Protein AF-A0A943RUD8-F1 (afdb_monomer_lite)

Sequence (341 aa):
MNNGIIKNNTAGIAGGGVATYDQFVGVVGGQKVPYSKVGAPWNNWPNIYRAGFTMNGGSIDGNKVTSNGTNQLGDKGVGAGIYVASANVTLNAGEIINNTANDQGGAVYVASVPYVVHINNALIKNNTATVIGGGAWFCPTGVAEFHSKNGVAFFNNTANGAGDEIATVRGAGESAGATISDYMLGGASAHWTKDGAVTINLPSILGEADPAAARHTTEEVSNIVNNTDMLALESNLRYSSIAAAQNKAQLIISGNTAQRGGGIGSNGTVITGEEGTQDVTVKKVWDTSANPDAVIPETLTVYLKADGYVVDSVELSAANNWEHTFHGLPDNVTLSFTEGT

Secondary structure (DSSP, 8-state):
--S-EEES-EESSB-SSEEEE-S-EEEETTEEEEGGGGT--GGGHHHHS--EEEEEEEEEES-EE------TTS--SB-SSEEEESSEEEEEEEEEES-EESSB-SSEEE-STT-EEEE-SEEEES-EEEEE-SSEEE-TT-EEEE-TBTTEEEES-EESSB-SSEEE---TT----EEE-SB-GGG-B--EEE-S-EE--TT--S-EE-TTSPSS---EE--EEEE-S--EEEE---GGGHHHHHHH--EEEES-EEEE-SSEEESSEEEESBS-EEEEEEE-----TT-TT----SEEEEEEEETTEEEEEEEEEGGGTTEEEEEEEETTS-EEEEEE-

Foldseek 3Di:
DQEEEQADAEDAFAAQREEFAQPQWFDDPNATDGCVVVPDDPVCSCVVRVGEDEYNEYEQYHFFHDHPDADRLRGGQEQRRYEWNHAHYEYQFYEQAQAEGAAAASRYEARAPPHEHEYFLEEQAAFEAAFAAQREEEFQQEAAAAAAARFYDFAHGDYPAFASHYWYFHDPPRQRFYDHACAHHLRAGQQKAGAFFWDADPPDRRTGTDPPGHGPDNHGDHRRDSHRDIGGIHGDRDPPQCVSSVVRHRYYQHSAYHNGNSHYYYNHYYHTHDDAFDKDKDADDDDCVVPVPDDDDQWKKKFKDWQRTGRDIDIAGVVNVRMDMDTRGGPPTDIDMDIDD

pLDDT: mean 93.4, std 7.68, range [54.47, 98.94]

Structure (mmCIF, N/CA/C/O backbone):
data_AF-A0A943RUD8-F1
#
_entry.id   AF-A0A943RUD8-F1
#
loop_
_atom_site.group_PDB
_atom_site.id
_atom_site.type_symbol
_atom_site.label_atom_id
_atom_site.label_alt_id
_atom_site.label_comp_id
_atom_site.label_asym_id
_atom_site.label_entity_id
_atom_site.label_seq_id
_atom_site.pdbx_PDB_ins_code
_atom_site.Cartn_x
_atom_site.Cartn_y
_atom_site.Cartn_z
_atom_site.occupancy
_atom_site.B_iso_or_equiv
_atom_site.auth_seq_id
_atom_site.auth_comp_id
_atom_site.auth_asym_id
_atom_site.auth_atom_id
_atom_site.pdbx_PDB_model_num
ATOM 1 N N . MET A 1 1 ? -7.438 -3.228 -18.585 1.00 95.31 1 MET A N 1
ATOM 2 C CA . MET A 1 1 ? -7.711 -4.651 -18.325 1.00 95.31 1 MET A CA 1
ATOM 3 C C . MET A 1 1 ? -8.941 -4.749 -17.438 1.00 95.31 1 MET A C 1
ATOM 5 O O . MET A 1 1 ? -8.890 -4.258 -16.326 1.00 95.31 1 MET A O 1
ATOM 9 N N . ASN A 1 2 ? -10.057 -5.286 -17.940 1.00 95.69 2 ASN A N 1
ATOM 10 C CA . ASN A 1 2 ? -11.284 -5.477 -17.139 1.00 95.69 2 ASN A CA 1
ATOM 11 C C . ASN A 1 2 ? -11.440 -6.927 -16.651 1.00 95.69 2 ASN A C 1
ATOM 13 O O . ASN A 1 2 ? -12.181 -7.194 -15.716 1.00 95.69 2 ASN A O 1
ATOM 17 N N . ASN A 1 3 ? -10.769 -7.862 -17.324 1.00 93.69 3 ASN A N 1
ATOM 18 C CA . ASN A 1 3 ? -10.649 -9.274 -16.982 1.00 93.69 3 ASN A CA 1
ATOM 19 C C . ASN A 1 3 ? -9.465 -9.855 -17.792 1.00 93.69 3 ASN A C 1
ATOM 21 O O . ASN A 1 3 ? -8.825 -9.124 -18.556 1.00 93.69 3 ASN A O 1
ATOM 25 N N . GLY A 1 4 ? -9.207 -11.157 -17.676 1.00 97.06 4 GLY A N 1
ATOM 26 C CA . GLY A 1 4 ? -8.150 -11.875 -18.389 1.00 97.06 4 GLY A CA 1
ATOM 27 C C . GLY A 1 4 ? -6.970 -12.219 -17.486 1.00 97.06 4 GLY A C 1
ATOM 28 O O . GLY A 1 4 ? -6.978 -11.908 -16.297 1.00 97.06 4 GLY A O 1
ATOM 29 N N . ILE A 1 5 ? -5.966 -12.889 -18.052 1.00 98.31 5 ILE A N 1
ATOM 30 C CA . ILE A 1 5 ? -4.793 -13.353 -17.308 1.00 98.31 5 ILE A CA 1
ATOM 31 C C . ILE A 1 5 ? -3.526 -13.010 -18.096 1.00 98.31 5 ILE A C 1
ATOM 33 O O . ILE A 1 5 ? -3.392 -13.413 -19.252 1.00 98.31 5 ILE A O 1
ATOM 37 N N . ILE A 1 6 ? -2.593 -12.303 -17.460 1.00 98.44 6 ILE A N 1
ATOM 38 C CA . ILE A 1 6 ? -1.230 -12.058 -17.944 1.00 98.44 6 ILE A CA 1
ATOM 39 C C . ILE A 1 6 ? -0.298 -12.841 -17.028 1.00 98.44 6 ILE A C 1
ATOM 41 O O . ILE A 1 6 ? -0.083 -12.441 -15.884 1.00 98.44 6 ILE A O 1
ATOM 45 N N . LYS A 1 7 ? 0.230 -13.975 -17.499 1.00 98.31 7 LYS A N 1
ATOM 46 C CA . LYS A 1 7 ? 1.006 -14.855 -16.627 1.00 98.31 7 LYS A CA 1
ATOM 47 C C . LYS A 1 7 ? 2.273 -15.420 -17.228 1.00 98.31 7 LYS A C 1
ATOM 49 O O . LYS A 1 7 ? 2.323 -15.695 -18.425 1.00 98.31 7 LYS A O 1
ATOM 54 N N . ASN A 1 8 ? 3.236 -15.697 -16.351 1.00 97.94 8 ASN A N 1
ATOM 55 C CA . ASN A 1 8 ? 4.485 -16.398 -16.656 1.00 97.94 8 ASN A CA 1
ATOM 56 C C . ASN A 1 8 ? 5.315 -15.756 -17.778 1.00 97.94 8 ASN A C 1
ATOM 58 O O . ASN A 1 8 ? 6.098 -16.436 -18.445 1.00 97.94 8 ASN A O 1
ATOM 62 N N . ASN A 1 9 ? 5.163 -14.450 -17.991 1.00 97.56 9 ASN A N 1
ATOM 63 C CA . ASN A 1 9 ? 6.032 -13.721 -18.897 1.00 97.56 9 ASN A CA 1
ATOM 64 C C . ASN A 1 9 ? 7.380 -13.470 -18.223 1.00 97.56 9 ASN A C 1
ATOM 66 O O . ASN A 1 9 ? 7.478 -13.331 -17.004 1.00 97.56 9 ASN A O 1
ATOM 70 N N . THR A 1 10 ? 8.434 -13.402 -19.027 1.00 95.56 10 THR A N 1
ATOM 71 C CA . THR A 1 10 ? 9.759 -12.996 -18.563 1.00 95.56 10 THR A CA 1
ATOM 72 C C . THR A 1 10 ? 10.239 -11.856 -19.438 1.00 95.56 10 THR A C 1
ATOM 74 O O . THR A 1 10 ? 10.449 -12.040 -20.636 1.00 95.56 10 THR A O 1
ATOM 77 N N . ALA A 1 11 ? 10.412 -10.683 -18.840 1.00 92.56 11 ALA A N 1
ATOM 78 C CA . ALA A 1 11 ? 11.044 -9.555 -19.499 1.00 92.56 11 ALA A CA 1
ATOM 79 C C . ALA A 1 11 ? 12.504 -9.444 -19.055 1.00 92.56 11 ALA A C 1
ATOM 81 O O . ALA A 1 11 ? 12.880 -9.811 -17.942 1.00 92.56 11 ALA A O 1
ATOM 82 N N . GLY A 1 12 ? 13.350 -8.919 -19.941 1.00 85.62 12 GLY A N 1
ATOM 83 C CA . GLY A 1 12 ? 14.732 -8.637 -19.577 1.00 85.62 12 GLY A CA 1
ATOM 84 C C . GLY A 1 12 ? 14.781 -7.572 -18.486 1.00 85.62 12 GLY A C 1
ATOM 85 O O . GLY A 1 12 ? 15.309 -7.814 -17.411 1.00 85.62 12 GLY A O 1
ATOM 86 N N . ILE A 1 13 ? 14.216 -6.399 -18.753 1.00 86.94 13 ILE A N 1
ATOM 87 C CA . ILE A 1 13 ? 14.577 -5.197 -18.002 1.00 86.94 13 ILE A CA 1
ATOM 88 C C . ILE A 1 13 ? 13.468 -4.714 -17.062 1.00 86.94 13 ILE A C 1
ATOM 90 O O . ILE A 1 13 ? 13.735 -4.481 -15.889 1.00 86.94 13 ILE A O 1
ATOM 94 N N . ALA A 1 14 ? 12.243 -4.550 -17.554 1.00 92.31 14 ALA A N 1
ATOM 95 C CA . ALA A 1 14 ? 11.131 -4.035 -16.762 1.00 92.31 14 ALA A CA 1
ATOM 96 C C . ALA A 1 14 ? 9.792 -4.525 -17.318 1.00 92.31 14 ALA A C 1
ATOM 98 O O . ALA A 1 14 ? 9.715 -4.835 -18.509 1.00 92.31 14 ALA A O 1
ATOM 99 N N . GLY A 1 15 ? 8.753 -4.555 -16.479 1.00 89.25 15 GLY A N 1
ATOM 100 C CA . GLY A 1 15 ? 7.377 -4.792 -16.921 1.00 89.25 15 GLY A CA 1
ATOM 101 C C . GLY A 1 15 ? 7.169 -6.191 -17.485 1.00 89.25 15 GLY A C 1
ATOM 102 O O . GLY A 1 15 ? 6.832 -6.339 -18.656 1.00 89.25 15 GLY A O 1
ATOM 103 N N . GLY A 1 16 ? 7.395 -7.216 -16.659 1.00 90.62 16 GLY A N 1
ATOM 104 C CA . GLY A 1 16 ? 7.195 -8.611 -17.058 1.00 90.62 16 GLY A CA 1
ATOM 105 C C . GLY A 1 16 ? 5.771 -8.866 -17.556 1.00 90.62 16 GLY A C 1
ATOM 106 O O . GLY A 1 16 ? 5.601 -9.467 -18.612 1.00 90.62 16 GLY A O 1
ATOM 107 N N . GLY A 1 17 ? 4.760 -8.377 -16.833 1.00 96.69 17 GLY A N 1
ATOM 108 C CA . GLY A 1 17 ? 3.362 -8.425 -17.258 1.00 96.69 17 GLY A CA 1
ATOM 109 C C . GLY A 1 17 ? 2.963 -7.242 -18.143 1.00 96.69 17 GLY A C 1
ATOM 110 O O . GLY A 1 17 ? 2.540 -7.424 -19.284 1.00 96.69 17 GLY A O 1
ATOM 111 N N . VAL A 1 18 ? 3.073 -6.025 -17.610 1.00 97.19 18 VAL A N 1
ATOM 112 C CA . VAL A 1 18 ? 2.678 -4.779 -18.282 1.00 97.19 18 VAL A CA 1
ATOM 113 C C . VAL A 1 18 ? 3.783 -3.739 -18.140 1.00 97.19 18 VAL A C 1
ATOM 115 O O . VAL A 1 18 ? 4.326 -3.542 -17.057 1.00 97.19 18 VAL A O 1
ATOM 118 N N . ALA A 1 19 ? 4.075 -3.017 -19.220 1.00 95.31 19 ALA A N 1
ATOM 119 C CA . ALA A 1 19 ? 4.930 -1.837 -19.195 1.00 95.31 19 ALA A CA 1
ATOM 120 C C . ALA A 1 19 ? 4.195 -0.656 -19.830 1.00 95.31 19 ALA A C 1
ATOM 122 O O . ALA A 1 19 ? 3.775 -0.736 -20.987 1.00 95.31 19 ALA A O 1
ATOM 123 N N . THR A 1 20 ? 4.063 0.448 -19.098 1.00 94.94 20 THR A N 1
ATOM 124 C CA . THR A 1 20 ? 3.635 1.729 -19.665 1.00 94.94 20 THR A CA 1
ATOM 125 C C . THR A 1 20 ? 4.843 2.642 -19.817 1.00 94.94 20 THR A C 1
ATOM 127 O O . THR A 1 20 ? 5.670 2.736 -18.913 1.00 94.94 20 THR A O 1
ATOM 130 N N . TYR A 1 21 ? 4.969 3.304 -20.969 1.00 91.69 21 TYR A N 1
ATOM 131 C CA . TYR A 1 21 ? 6.036 4.274 -21.203 1.00 91.69 21 TYR A CA 1
ATOM 132 C C . TYR A 1 21 ? 5.570 5.387 -22.145 1.00 91.69 21 TYR A C 1
ATOM 134 O O . TYR A 1 21 ? 5.258 5.118 -23.305 1.00 91.69 21 TYR A O 1
ATOM 142 N N . ASP A 1 22 ? 5.508 6.625 -21.647 1.00 90.00 22 ASP A N 1
ATOM 143 C CA . ASP A 1 22 ? 5.059 7.804 -22.409 1.00 90.00 22 ASP A CA 1
ATOM 144 C C . ASP A 1 22 ? 6.207 8.687 -22.937 1.00 90.00 22 ASP A C 1
ATOM 146 O O . ASP A 1 22 ? 5.950 9.709 -23.574 1.00 90.00 22 ASP A O 1
ATOM 150 N N . GLN A 1 23 ? 7.460 8.290 -22.678 1.00 88.25 23 GLN A N 1
ATOM 151 C CA . GLN A 1 23 ? 8.688 8.980 -23.095 1.00 88.25 23 GLN A CA 1
ATOM 152 C C . GLN A 1 23 ? 8.884 10.396 -22.518 1.00 88.25 23 GLN A C 1
ATOM 154 O O . GLN A 1 23 ? 9.787 11.103 -22.967 1.00 88.25 23 GLN A O 1
ATOM 159 N N . PHE A 1 24 ? 8.112 10.818 -21.507 1.00 88.88 24 PHE A N 1
ATOM 160 C CA . PHE A 1 24 ? 8.280 12.144 -20.898 1.00 88.88 24 PHE A CA 1
ATOM 161 C C . PHE A 1 24 ? 9.618 12.309 -20.185 1.00 88.88 24 PHE A C 1
ATOM 163 O O . PHE A 1 24 ? 10.177 13.402 -20.114 1.00 88.88 24 PHE A O 1
ATOM 170 N N . VAL A 1 25 ? 10.119 11.230 -19.601 1.00 89.06 25 VAL A N 1
ATOM 171 C CA . VAL A 1 25 ? 11.428 11.196 -18.961 1.00 89.06 25 VAL A CA 1
ATOM 172 C C . VAL A 1 25 ? 12.388 10.448 -19.880 1.00 89.06 25 VAL A C 1
ATOM 174 O O . VAL A 1 25 ? 12.072 9.377 -20.407 1.00 89.06 25 VAL A O 1
ATOM 177 N N . GLY A 1 26 ? 13.564 11.037 -20.075 1.00 86.25 26 GLY A N 1
ATOM 178 C CA . GLY A 1 26 ? 14.710 10.410 -20.726 1.00 86.25 26 GLY A CA 1
ATOM 179 C C . GLY A 1 26 ? 15.930 10.412 -19.808 1.00 86.25 26 GLY A C 1
ATOM 180 O O . GLY A 1 26 ? 15.854 10.854 -18.661 1.00 86.25 26 GLY A O 1
ATOM 181 N N . VAL A 1 27 ? 17.068 9.944 -20.318 1.00 85.06 27 VAL A N 1
ATOM 182 C CA . VAL A 1 27 ? 18.343 9.944 -19.589 1.00 85.06 27 VAL A CA 1
ATOM 183 C C . VAL A 1 27 ? 19.368 10.807 -20.315 1.00 85.06 27 VAL A C 1
ATOM 185 O O . VAL A 1 27 ? 19.651 10.587 -21.491 1.00 85.06 27 VAL A O 1
ATOM 188 N N . VAL A 1 28 ? 19.956 11.770 -19.601 1.00 81.06 28 VAL A N 1
ATOM 189 C CA . VAL A 1 28 ? 21.051 12.624 -20.087 1.00 81.06 28 VAL A CA 1
ATOM 190 C C . VAL A 1 28 ? 22.188 12.561 -19.072 1.00 81.06 28 VAL A C 1
ATOM 192 O O . VAL A 1 28 ? 21.981 12.830 -17.894 1.00 81.06 28 VAL A O 1
ATOM 195 N N . GLY A 1 29 ? 23.387 12.152 -19.502 1.00 81.12 29 GLY A N 1
ATOM 196 C CA . GLY A 1 29 ? 24.545 12.025 -18.602 1.00 81.12 29 GLY A CA 1
ATOM 197 C C . GLY A 1 29 ? 24.341 11.034 -17.446 1.00 81.12 29 GLY A C 1
ATOM 198 O O . GLY A 1 29 ? 24.910 11.224 -16.377 1.00 81.12 29 GLY A O 1
ATOM 199 N N . GLY A 1 30 ? 23.499 10.009 -17.632 1.00 78.12 30 GLY A N 1
ATOM 200 C CA . GLY A 1 30 ? 23.158 9.032 -16.589 1.00 78.12 30 GLY A CA 1
ATOM 201 C C . GLY A 1 30 ? 22.096 9.503 -15.588 1.00 78.12 30 GLY A C 1
ATOM 202 O O . GLY A 1 30 ? 21.769 8.761 -14.668 1.00 78.12 30 GLY A O 1
ATOM 203 N N . GLN A 1 31 ? 21.534 10.701 -15.765 1.00 82.31 31 GLN A N 1
ATOM 204 C CA . GLN A 1 31 ? 20.482 11.244 -14.905 1.00 82.31 31 GLN A CA 1
ATOM 205 C C . GLN A 1 31 ? 19.132 11.252 -15.618 1.00 82.31 31 GLN A C 1
ATOM 207 O O . GLN A 1 31 ? 19.055 11.568 -16.807 1.00 82.31 31 GLN A O 1
ATOM 212 N N . LYS A 1 32 ? 18.060 10.950 -14.878 1.00 86.19 32 LYS A N 1
ATOM 213 C CA . LYS A 1 32 ? 16.682 11.064 -15.366 1.00 86.19 32 LYS A CA 1
ATOM 214 C C . LYS A 1 32 ? 16.315 12.540 -15.526 1.00 86.19 32 LYS A C 1
ATOM 216 O O . LYS A 1 32 ? 16.376 13.315 -14.572 1.00 86.19 32 LYS A O 1
ATOM 221 N N . VAL A 1 33 ? 15.941 12.933 -16.740 1.00 84.06 33 VAL A N 1
ATOM 222 C CA . VAL A 1 33 ? 15.619 14.315 -17.106 1.00 84.06 33 VAL A CA 1
ATOM 223 C C . VAL A 1 33 ? 14.215 14.359 -17.711 1.00 84.06 33 VAL A C 1
ATOM 225 O O . VAL A 1 33 ? 13.994 13.749 -18.760 1.00 84.06 33 VAL A O 1
ATOM 228 N N . PRO A 1 34 ? 13.257 15.069 -17.083 1.00 83.94 34 PRO A N 1
ATOM 229 C CA . PRO A 1 34 ? 11.941 15.273 -17.672 1.00 83.94 34 PRO A CA 1
ATOM 230 C C . PRO A 1 34 ? 12.022 16.246 -18.852 1.00 83.94 34 PRO A C 1
ATOM 232 O O . PRO A 1 34 ? 12.754 17.241 -18.804 1.00 83.94 34 PRO A O 1
ATOM 235 N N . TYR A 1 35 ? 11.216 16.006 -19.885 1.00 80.88 35 TYR A N 1
ATOM 236 C CA . TYR A 1 35 ? 11.169 16.832 -21.093 1.00 80.88 35 TYR A CA 1
ATOM 237 C C . TYR A 1 35 ? 10.710 18.281 -20.833 1.00 80.88 35 TYR A C 1
ATOM 239 O O . TYR A 1 35 ? 10.945 19.167 -21.658 1.00 80.88 35 TYR A O 1
ATOM 247 N N . SER A 1 36 ? 10.146 18.578 -19.658 1.00 76.38 36 SER A N 1
ATOM 248 C CA . SER A 1 36 ? 9.883 19.955 -19.214 1.00 76.38 36 SER A CA 1
ATOM 249 C C . SER A 1 36 ? 11.139 20.810 -19.114 1.00 76.38 36 SER A C 1
ATOM 251 O O . SER A 1 36 ? 11.072 22.008 -19.379 1.00 76.38 36 SER A O 1
ATOM 253 N N . LYS A 1 37 ? 12.301 20.209 -18.832 1.00 68.94 37 LYS A N 1
ATOM 254 C CA . LYS A 1 37 ? 13.590 20.919 -18.829 1.00 68.94 37 LYS A CA 1
ATOM 255 C C . LYS A 1 37 ? 14.087 21.278 -20.235 1.00 68.94 37 LYS A C 1
ATOM 257 O O . LYS A 1 37 ? 15.023 22.061 -20.355 1.00 68.94 37 LYS A O 1
ATOM 262 N N . VAL A 1 38 ? 13.464 20.733 -21.283 1.00 63.38 38 VAL A N 1
ATOM 263 C CA . VAL A 1 38 ? 13.797 20.983 -22.697 1.00 63.38 38 VAL A CA 1
ATOM 264 C C . VAL A 1 38 ? 12.598 21.491 -23.516 1.00 63.38 38 VAL A C 1
ATOM 266 O O . VAL A 1 38 ? 12.657 21.507 -24.742 1.00 63.38 38 VAL A O 1
ATOM 269 N N . GLY A 1 39 ? 11.529 21.953 -22.849 1.00 66.81 39 GLY A N 1
ATOM 270 C CA . GLY A 1 39 ? 10.464 22.755 -23.468 1.00 66.81 39 GLY A CA 1
ATOM 271 C C . GLY A 1 39 ? 9.069 22.125 -23.563 1.00 66.81 39 GLY A C 1
ATOM 272 O O . GLY A 1 39 ? 8.168 22.793 -24.066 1.00 66.81 39 GLY A O 1
ATOM 273 N N . ALA A 1 40 ? 8.842 20.897 -23.078 1.00 74.56 40 ALA A N 1
ATOM 274 C CA . ALA A 1 40 ? 7.509 20.279 -23.100 1.00 74.56 40 ALA A CA 1
ATOM 275 C C . ALA A 1 40 ? 6.856 20.259 -21.701 1.00 74.56 40 ALA A C 1
ATOM 277 O O . ALA A 1 40 ? 7.327 19.542 -20.817 1.00 74.56 40 ALA A O 1
ATOM 278 N N . PRO A 1 41 ? 5.779 21.023 -21.451 1.00 81.56 41 PRO A N 1
ATOM 279 C CA . PRO A 1 41 ? 5.213 21.128 -20.112 1.00 81.56 41 PRO A CA 1
ATOM 280 C C . PRO A 1 41 ? 4.444 19.852 -19.720 1.00 81.56 41 PRO A C 1
ATOM 282 O O . PRO A 1 41 ? 3.691 19.290 -20.516 1.00 81.56 41 PRO A O 1
ATOM 285 N N . TRP A 1 42 ? 4.625 19.403 -18.470 1.00 83.56 42 TRP A N 1
ATOM 286 C CA . TRP A 1 42 ? 4.014 18.168 -17.952 1.00 83.56 42 TRP A CA 1
ATOM 287 C C . TRP A 1 42 ? 2.486 18.197 -18.000 1.00 83.56 42 TRP A C 1
ATOM 289 O O . TRP A 1 42 ? 1.865 17.210 -18.364 1.00 83.56 42 TRP A O 1
ATOM 299 N N . ASN A 1 43 ? 1.875 19.342 -17.693 1.00 83.50 43 ASN A N 1
ATOM 300 C CA . ASN A 1 43 ? 0.421 19.498 -17.597 1.00 83.50 43 ASN A CA 1
ATOM 301 C C . ASN A 1 43 ? -0.354 19.060 -18.854 1.00 83.50 43 ASN A C 1
ATOM 303 O O . ASN A 1 43 ? -1.514 18.677 -18.742 1.00 83.50 43 ASN A O 1
ATOM 307 N N . ASN A 1 44 ? 0.266 19.108 -20.036 1.00 82.12 44 ASN A N 1
ATOM 308 C CA . ASN A 1 44 ? -0.363 18.677 -21.279 1.00 82.12 44 ASN A CA 1
ATOM 309 C C . ASN A 1 44 ? 0.209 17.359 -21.826 1.00 82.12 44 ASN A C 1
ATOM 311 O O . ASN A 1 44 ? -0.381 16.771 -22.730 1.00 82.12 44 ASN A O 1
ATOM 315 N N . TRP A 1 45 ? 1.334 16.868 -21.294 1.00 85.00 45 TRP A N 1
ATOM 316 C CA . TRP A 1 45 ? 1.996 15.672 -21.821 1.00 85.00 45 TRP A CA 1
ATOM 317 C C . TRP A 1 45 ? 1.117 14.413 -21.770 1.00 85.00 45 TRP A C 1
ATOM 319 O O . TRP A 1 45 ? 0.971 13.778 -22.819 1.00 85.00 45 TRP A O 1
ATOM 329 N N . PRO A 1 46 ? 0.432 14.091 -20.650 1.00 83.94 46 PRO A N 1
ATOM 330 C CA . PRO A 1 46 ? -0.448 12.922 -20.574 1.00 83.94 46 PRO A CA 1
ATOM 331 C C . PRO A 1 46 ? -1.599 12.935 -21.586 1.00 83.94 46 PRO A C 1
ATOM 333 O O . PRO A 1 46 ? -2.124 11.876 -21.928 1.00 83.94 46 PRO A O 1
ATOM 336 N N . ASN A 1 47 ? -1.995 14.115 -22.083 1.00 80.44 47 ASN A N 1
ATOM 337 C CA . ASN A 1 47 ? -3.044 14.253 -23.096 1.00 80.44 47 ASN A CA 1
ATOM 338 C C . ASN A 1 47 ? -2.534 13.984 -24.517 1.00 80.44 47 ASN A C 1
ATOM 340 O O . ASN A 1 47 ? -3.324 13.558 -25.368 1.00 80.44 47 ASN A O 1
ATOM 344 N N . ILE A 1 48 ? -1.241 14.230 -24.757 1.00 81.62 48 ILE A N 1
ATOM 345 C CA . ILE A 1 48 ? -0.557 14.036 -26.041 1.00 81.62 48 ILE A CA 1
ATOM 346 C C . ILE A 1 48 ? -0.099 12.578 -26.169 1.00 81.62 48 ILE A C 1
ATOM 348 O O . ILE A 1 48 ? -0.454 11.906 -27.137 1.00 81.62 48 ILE A O 1
ATOM 352 N N . TYR A 1 49 ? 0.632 12.070 -25.173 1.00 82.50 49 TYR A N 1
ATOM 353 C CA . TYR A 1 49 ? 1.147 10.701 -25.138 1.00 82.50 49 TYR A CA 1
ATOM 354 C C . TYR A 1 49 ? 0.416 9.898 -24.066 1.00 82.50 49 TYR A C 1
ATOM 356 O O . TYR A 1 49 ? 0.768 9.894 -22.890 1.00 82.50 49 TYR A O 1
ATOM 364 N N . ARG A 1 50 ? -0.638 9.200 -24.494 1.00 82.44 50 ARG A N 1
ATOM 365 C CA . ARG A 1 50 ? -1.601 8.531 -23.606 1.00 82.44 50 ARG A CA 1
ATOM 366 C C . ARG A 1 50 ? -1.194 7.112 -23.213 1.00 82.44 50 ARG A C 1
ATOM 368 O O . ARG A 1 50 ? -2.063 6.253 -23.065 1.00 82.44 50 ARG A O 1
ATOM 375 N N . ALA A 1 51 ? 0.103 6.833 -23.074 1.00 91.06 51 ALA A N 1
ATOM 376 C CA . ALA A 1 51 ? 0.494 5.557 -22.488 1.00 91.06 51 ALA A CA 1
ATOM 377 C C . ALA A 1 51 ? -0.081 5.492 -21.067 1.00 91.06 51 ALA A C 1
ATOM 379 O O . ALA A 1 51 ? -0.036 6.462 -20.311 1.00 91.06 51 ALA A O 1
ATOM 380 N N . GLY A 1 52 ? -0.705 4.371 -20.745 1.00 93.56 52 GLY A N 1
ATOM 381 C CA . GLY A 1 52 ? -1.470 4.230 -19.523 1.00 93.56 52 GLY A CA 1
ATOM 382 C C . GLY A 1 52 ? -2.038 2.833 -19.402 1.00 93.56 52 GLY A C 1
ATOM 383 O O . GLY A 1 52 ? -2.069 2.064 -20.366 1.00 93.56 52 GLY A O 1
ATOM 384 N N . PHE A 1 53 ? -2.471 2.499 -18.197 1.00 97.06 53 PHE A N 1
ATOM 385 C CA . PHE A 1 53 ? -3.022 1.196 -17.888 1.00 97.06 53 PHE A CA 1
ATOM 386 C C . PHE A 1 53 ? -4.039 1.312 -16.759 1.00 97.06 53 PHE A C 1
ATOM 388 O O . PHE A 1 53 ? -3.710 1.680 -15.637 1.00 97.06 53 PHE A O 1
ATOM 395 N N . THR A 1 54 ? -5.285 0.958 -17.057 1.00 98.06 54 THR A N 1
ATOM 396 C CA . THR A 1 54 ? -6.337 0.848 -16.046 1.00 98.06 54 THR A CA 1
ATOM 397 C C . THR A 1 54 ? -6.668 -0.617 -15.826 1.00 98.06 54 THR A C 1
ATOM 399 O O . THR A 1 54 ? -7.011 -1.310 -16.788 1.00 98.06 54 THR A O 1
ATOM 402 N N . MET A 1 55 ? -6.595 -1.091 -14.586 1.00 98.56 55 MET A N 1
ATOM 403 C CA . MET A 1 55 ? -6.951 -2.455 -14.200 1.00 98.56 55 MET A CA 1
ATOM 404 C C . MET A 1 55 ? -8.226 -2.450 -13.353 1.00 98.56 55 MET A C 1
ATOM 406 O O . MET A 1 55 ? -8.227 -1.955 -12.236 1.00 98.56 55 MET A O 1
ATOM 410 N N . ASN A 1 56 ? -9.309 -3.006 -13.889 1.00 98.62 56 ASN A N 1
ATOM 411 C CA . ASN A 1 56 ? -10.615 -3.146 -13.235 1.00 98.62 56 ASN A CA 1
ATOM 412 C C . ASN A 1 56 ? -10.975 -4.622 -12.981 1.00 98.62 56 ASN A C 1
ATOM 414 O O . ASN A 1 56 ? -12.137 -4.938 -12.749 1.00 98.62 56 ASN A O 1
ATOM 418 N N . GLY A 1 57 ? -10.005 -5.532 -13.094 1.00 98.06 57 GLY A N 1
ATOM 419 C CA . GLY A 1 57 ? -10.196 -6.969 -12.913 1.00 98.06 57 GLY A CA 1
ATOM 420 C C . GLY A 1 57 ? -9.184 -7.809 -13.693 1.00 98.06 57 GLY A C 1
ATOM 421 O O . GLY A 1 57 ? -8.397 -7.291 -14.488 1.00 98.06 57 GLY A O 1
ATOM 422 N N . GLY A 1 58 ? -9.250 -9.127 -13.497 1.00 98.62 58 GLY A N 1
ATOM 423 C CA . GLY A 1 58 ? -8.315 -10.106 -14.063 1.00 98.62 58 GLY A CA 1
ATOM 424 C C . GLY A 1 58 ? -7.070 -10.318 -13.194 1.00 98.62 58 GLY A C 1
ATOM 425 O O . GLY A 1 58 ? -7.024 -9.843 -12.063 1.00 98.62 58 GLY A O 1
ATOM 426 N N . SER A 1 59 ? -6.080 -11.050 -13.709 1.00 98.81 59 SER A N 1
ATOM 427 C CA . SER A 1 59 ? -4.900 -11.477 -12.945 1.00 98.81 59 SER A CA 1
ATOM 428 C C . SER A 1 59 ? -3.581 -11.227 -13.689 1.00 98.81 59 SER A C 1
ATOM 430 O O . SER A 1 59 ? -3.476 -11.493 -14.890 1.00 98.81 59 SER A O 1
ATOM 432 N N . ILE A 1 60 ? -2.574 -10.721 -12.977 1.00 98.88 60 ILE A N 1
ATOM 433 C CA . ILE A 1 60 ? -1.180 -10.570 -13.408 1.00 98.88 60 ILE A CA 1
ATOM 434 C C . ILE A 1 60 ? -0.332 -11.468 -12.501 1.00 98.88 60 ILE A C 1
ATOM 436 O O . ILE A 1 60 ? -0.014 -11.087 -11.374 1.00 98.88 60 ILE A O 1
ATOM 440 N N . ASP A 1 61 ? -0.009 -12.672 -12.979 1.00 98.81 61 ASP A N 1
ATOM 441 C CA . ASP A 1 61 ? 0.469 -13.782 -12.141 1.00 98.81 61 ASP A CA 1
ATOM 442 C C . ASP A 1 61 ? 1.813 -14.366 -12.600 1.00 98.81 61 ASP A C 1
ATOM 444 O O . ASP A 1 61 ? 1.983 -14.752 -13.757 1.00 98.81 61 ASP A O 1
ATOM 448 N N . GLY A 1 62 ? 2.781 -14.487 -11.695 1.00 98.69 62 GLY A N 1
ATOM 449 C CA . GLY A 1 62 ? 3.997 -15.264 -11.961 1.00 98.69 62 GLY A CA 1
ATOM 450 C C . GLY A 1 62 ? 4.945 -14.648 -12.997 1.00 98.69 62 GLY A C 1
ATOM 451 O O . GLY A 1 62 ? 5.787 -15.356 -13.558 1.00 98.69 62 GLY A O 1
ATOM 452 N N . ASN A 1 63 ? 4.812 -13.354 -13.301 1.00 98.56 63 ASN A N 1
ATOM 453 C CA . ASN A 1 63 ? 5.683 -12.673 -14.257 1.00 98.56 63 ASN A CA 1
ATOM 454 C C . ASN A 1 63 ? 7.027 -12.319 -13.612 1.00 98.56 63 ASN A C 1
ATOM 456 O O . ASN A 1 63 ? 7.126 -12.101 -12.404 1.00 98.56 63 ASN A O 1
ATOM 460 N N . LYS A 1 64 ? 8.084 -12.274 -14.425 1.00 97.69 64 LYS A N 1
ATOM 461 C CA . LYS A 1 64 ? 9.461 -12.115 -13.949 1.00 97.69 64 LYS A CA 1
ATOM 462 C C . LYS A 1 64 ? 10.221 -11.061 -14.738 1.00 97.69 64 LYS A C 1
ATOM 464 O O . LYS A 1 64 ? 10.027 -10.918 -15.946 1.00 97.69 64 LYS A O 1
ATOM 469 N N . VAL A 1 65 ? 11.147 -10.385 -14.066 1.00 95.19 65 VAL A N 1
ATOM 470 C CA . VAL A 1 65 ? 12.193 -9.575 -14.707 1.00 95.19 65 VAL A CA 1
ATOM 471 C C . VAL A 1 65 ? 13.561 -10.025 -14.214 1.00 95.19 65 VAL A C 1
ATOM 473 O O . VAL A 1 65 ? 13.815 -10.045 -13.013 1.00 95.19 65 VAL A O 1
ATOM 476 N N . THR A 1 66 ? 14.427 -10.443 -15.141 1.00 85.00 66 THR A N 1
ATOM 477 C CA . THR A 1 66 ? 15.616 -11.249 -14.800 1.00 85.00 66 THR A CA 1
ATOM 478 C C . THR A 1 66 ? 16.958 -10.618 -15.171 1.00 85.00 66 THR A C 1
ATOM 480 O O . THR A 1 66 ? 17.998 -11.168 -14.811 1.00 85.00 66 THR A O 1
ATOM 483 N N . SER A 1 67 ? 16.989 -9.514 -15.922 1.00 77.69 67 SER A N 1
ATOM 484 C CA . SER A 1 67 ? 18.244 -8.915 -16.397 1.00 77.69 67 SER A CA 1
ATOM 485 C C . SER A 1 67 ? 18.840 -7.919 -15.409 1.00 77.69 67 SER A C 1
ATOM 487 O O . SER A 1 67 ? 18.132 -7.212 -14.698 1.00 77.69 67 SER A O 1
ATOM 489 N N . ASN A 1 68 ? 20.169 -7.815 -15.464 1.00 69.44 68 ASN A N 1
ATOM 490 C CA . ASN A 1 68 ? 20.955 -6.750 -14.842 1.00 69.44 68 ASN A CA 1
ATOM 491 C C . ASN A 1 68 ? 21.218 -5.567 -15.801 1.00 69.44 68 ASN A C 1
ATOM 493 O O . ASN A 1 68 ? 21.873 -4.603 -15.409 1.00 69.44 68 ASN A O 1
ATOM 497 N N . GLY A 1 69 ? 20.760 -5.648 -17.059 1.00 73.69 69 GLY A N 1
ATOM 498 C CA . GLY A 1 69 ? 20.830 -4.551 -18.030 1.00 73.69 69 GLY A CA 1
ATOM 499 C C . GLY A 1 69 ? 19.778 -3.470 -17.764 1.00 73.69 69 GLY A C 1
ATOM 500 O O . GLY A 1 69 ? 18.740 -3.755 -17.171 1.00 73.69 69 GLY A O 1
ATOM 501 N N . THR A 1 70 ? 20.040 -2.240 -18.209 1.00 80.56 70 THR A N 1
ATOM 502 C CA . THR A 1 70 ? 19.178 -1.075 -17.960 1.00 80.56 70 THR A CA 1
ATOM 503 C C . THR A 1 70 ? 18.296 -0.714 -19.161 1.00 80.56 70 THR A C 1
ATOM 505 O O . THR A 1 70 ? 18.664 -0.967 -20.310 1.00 80.56 70 THR A O 1
ATOM 508 N N . ASN A 1 71 ? 17.125 -0.115 -18.914 1.00 77.94 71 ASN A N 1
ATOM 509 C CA . ASN A 1 71 ? 16.239 0.418 -19.958 1.00 77.94 71 ASN A CA 1
ATOM 510 C C . ASN A 1 71 ? 16.633 1.863 -20.308 1.00 77.94 71 ASN A C 1
ATOM 512 O O . ASN A 1 71 ? 17.622 2.397 -19.805 1.00 77.94 71 ASN A O 1
ATOM 516 N N . GLN A 1 72 ? 15.833 2.523 -21.151 1.00 76.19 72 GLN A N 1
ATOM 517 C CA . GLN A 1 72 ? 16.045 3.920 -21.551 1.00 76.19 72 GLN A CA 1
ATOM 518 C C . GLN A 1 72 ? 15.996 4.909 -20.374 1.00 76.19 72 GLN A C 1
ATOM 520 O O . GLN A 1 72 ? 16.509 6.017 -20.504 1.00 76.19 72 GLN A O 1
ATOM 525 N N . LEU A 1 73 ? 15.401 4.515 -19.243 1.00 76.44 73 LEU A N 1
ATOM 526 C CA . LEU A 1 73 ? 15.345 5.282 -17.999 1.00 76.44 73 LEU A CA 1
ATOM 527 C C . LEU A 1 73 ? 16.462 4.923 -17.008 1.00 76.44 73 LEU A C 1
ATOM 529 O O . LEU A 1 73 ? 16.566 5.553 -15.959 1.00 76.44 73 LEU A O 1
ATOM 533 N N . GLY A 1 74 ? 17.327 3.962 -17.336 1.00 81.25 74 GLY A N 1
ATOM 534 C CA . GLY A 1 74 ? 18.367 3.481 -16.429 1.00 81.25 74 GLY A CA 1
ATOM 535 C C . GLY A 1 74 ? 17.875 2.451 -15.406 1.00 81.25 74 GLY A C 1
ATOM 536 O O . GLY A 1 74 ? 18.667 2.015 -14.575 1.00 81.25 74 GLY A O 1
ATOM 537 N N . ASP A 1 75 ? 16.607 2.038 -15.470 1.00 88.44 75 ASP A N 1
ATOM 538 C CA . ASP A 1 75 ? 16.037 1.046 -14.556 1.00 88.44 75 ASP A CA 1
ATOM 539 C C . ASP A 1 75 ? 16.396 -0.374 -14.997 1.00 88.44 75 ASP A C 1
ATOM 541 O O . ASP A 1 75 ? 16.499 -0.646 -16.196 1.00 88.44 75 ASP A O 1
ATOM 545 N N . LYS A 1 76 ? 16.557 -1.289 -14.038 1.00 89.62 76 LYS A N 1
ATOM 546 C CA . LYS A 1 76 ? 16.937 -2.688 -14.278 1.00 89.62 76 LYS A CA 1
ATOM 547 C C . LYS A 1 76 ? 16.183 -3.627 -13.343 1.00 89.62 76 LYS A C 1
ATOM 549 O O . LYS A 1 76 ? 16.120 -3.380 -12.150 1.00 89.62 76 LYS A O 1
ATOM 554 N N . GLY A 1 77 ? 15.631 -4.712 -13.869 1.00 92.81 77 GLY A N 1
ATOM 555 C CA . GLY A 1 77 ? 14.986 -5.747 -13.063 1.00 92.81 77 GLY A CA 1
ATOM 556 C C . GLY A 1 77 ? 13.830 -5.249 -12.188 1.00 92.81 77 GLY A C 1
ATOM 557 O O . GLY A 1 77 ? 13.686 -5.745 -11.074 1.00 92.81 77 GLY A O 1
ATOM 558 N N . VAL A 1 78 ? 13.025 -4.293 -12.663 1.00 95.88 78 VAL A N 1
ATOM 559 C CA . VAL A 1 78 ? 11.950 -3.652 -11.876 1.00 95.88 78 VAL A CA 1
ATOM 560 C C . VAL A 1 78 ? 10.542 -3.951 -12.394 1.00 95.88 78 VAL A C 1
ATOM 562 O O . VAL A 1 78 ? 10.349 -4.187 -13.588 1.00 95.88 78 VAL A O 1
ATOM 565 N N . GLY A 1 79 ? 9.535 -3.874 -11.522 1.00 96.81 79 GLY A N 1
ATOM 566 C CA . GLY A 1 79 ? 8.123 -3.880 -11.924 1.00 96.81 79 GLY A CA 1
ATOM 567 C C . GLY A 1 79 ? 7.724 -5.160 -12.647 1.00 96.81 79 GLY A C 1
ATOM 568 O O . GLY A 1 79 ? 7.282 -5.104 -13.794 1.00 96.81 79 GLY A O 1
ATOM 569 N N . ALA A 1 80 ? 7.944 -6.323 -12.030 1.00 97.81 80 ALA A N 1
ATOM 570 C CA . ALA A 1 80 ? 7.732 -7.606 -12.704 1.00 97.81 80 ALA A CA 1
ATOM 571 C C . ALA A 1 80 ? 6.269 -7.809 -13.119 1.00 97.81 80 ALA A C 1
ATOM 573 O O . ALA A 1 80 ? 6.014 -8.285 -14.225 1.00 97.81 80 ALA A O 1
ATOM 574 N N . GLY A 1 81 ? 5.320 -7.398 -12.277 1.00 98.44 81 GLY A N 1
ATOM 575 C CA . GLY A 1 81 ? 3.916 -7.291 -12.662 1.00 98.44 81 GLY A CA 1
ATOM 576 C C . GLY A 1 81 ? 3.692 -6.108 -13.604 1.00 98.44 81 GLY A C 1
ATOM 577 O O . GLY A 1 81 ? 3.394 -6.297 -14.784 1.00 98.44 81 GLY A O 1
ATOM 578 N N . ILE A 1 82 ? 3.848 -4.889 -13.085 1.00 98.62 82 ILE A N 1
ATOM 579 C CA . ILE A 1 82 ? 3.566 -3.637 -13.788 1.00 98.62 82 ILE A CA 1
ATOM 580 C C . ILE A 1 82 ? 4.736 -2.662 -13.625 1.00 98.62 82 ILE A C 1
ATOM 582 O O . ILE A 1 82 ? 5.106 -2.286 -12.513 1.00 98.62 82 ILE A O 1
ATOM 586 N N . TYR A 1 83 ? 5.268 -2.188 -14.746 1.00 97.94 83 TYR A N 1
ATOM 587 C CA . TYR A 1 83 ? 6.199 -1.067 -14.804 1.00 97.94 83 TYR A CA 1
ATOM 588 C C . TYR A 1 83 ? 5.475 0.208 -15.241 1.00 97.94 83 TYR A C 1
ATOM 590 O O . TYR A 1 83 ? 4.840 0.233 -16.298 1.00 97.94 83 TYR A O 1
ATOM 598 N N . VAL A 1 84 ? 5.587 1.258 -14.428 1.00 97.69 84 VAL A N 1
ATOM 599 C CA . VAL A 1 84 ? 4.888 2.535 -14.586 1.00 97.69 84 VAL A CA 1
ATOM 600 C C . VAL A 1 84 ? 5.885 3.630 -14.952 1.00 97.69 84 VAL A C 1
ATOM 602 O O . VAL A 1 84 ? 6.567 4.187 -14.091 1.00 97.69 84 VAL A O 1
ATOM 605 N N . ALA A 1 85 ? 5.931 3.976 -16.234 1.00 94.88 85 ALA A N 1
ATOM 606 C CA . ALA A 1 85 ? 6.608 5.169 -16.738 1.00 94.88 85 ALA A CA 1
ATOM 607 C C . ALA A 1 85 ? 5.630 6.040 -17.544 1.00 94.88 85 ALA A C 1
ATOM 609 O O . ALA A 1 85 ? 5.876 6.408 -18.694 1.00 94.88 85 ALA A O 1
ATOM 610 N N . SER A 1 86 ? 4.470 6.303 -16.937 1.00 92.62 86 SER A N 1
ATOM 611 C CA . SER A 1 86 ? 3.407 7.140 -17.493 1.00 92.62 86 SER A CA 1
ATOM 612 C C . SER A 1 86 ? 2.548 7.766 -16.395 1.00 92.62 86 SER A C 1
ATOM 614 O O . SER A 1 86 ? 2.475 7.217 -15.300 1.00 92.62 86 SER A O 1
ATOM 616 N N . ALA A 1 87 ? 1.816 8.837 -16.706 1.00 84.00 87 ALA A N 1
ATOM 617 C CA . ALA A 1 87 ? 0.885 9.475 -15.761 1.00 84.00 87 ALA A CA 1
ATOM 618 C C . ALA A 1 87 ? -0.442 8.726 -15.530 1.00 84.00 87 ALA A C 1
ATOM 620 O O . ALA A 1 87 ? -1.141 9.000 -14.564 1.00 84.00 87 ALA A O 1
ATOM 621 N N . ASN A 1 88 ? -0.833 7.832 -16.442 1.00 87.62 88 ASN A N 1
ATOM 622 C CA . ASN A 1 88 ? -2.205 7.325 -16.514 1.00 87.62 88 ASN A CA 1
ATOM 623 C C . ASN A 1 88 ? -2.300 5.856 -16.078 1.00 87.62 88 ASN A C 1
ATOM 625 O O . ASN A 1 88 ? -2.716 5.006 -16.870 1.00 87.62 88 ASN A O 1
ATOM 629 N N . VAL A 1 89 ? -1.879 5.529 -14.851 1.00 97.25 89 VAL A N 1
ATOM 630 C CA . VAL A 1 89 ? -2.013 4.163 -14.312 1.00 97.25 89 VAL A CA 1
ATOM 631 C C . VAL A 1 89 ? -2.936 4.134 -13.100 1.00 97.25 89 VAL A C 1
ATOM 633 O O . VAL A 1 89 ? -2.709 4.829 -12.113 1.00 97.25 89 VAL A O 1
ATOM 636 N N . THR A 1 90 ? -3.970 3.297 -13.175 1.00 98.38 90 THR A N 1
ATOM 637 C CA . THR A 1 90 ? -4.978 3.141 -12.120 1.00 98.38 90 THR A CA 1
ATOM 638 C C . THR A 1 90 ? -5.302 1.668 -11.918 1.00 98.38 90 THR A C 1
ATOM 640 O O . THR A 1 90 ? -5.674 0.974 -12.865 1.00 98.38 90 THR A O 1
ATOM 643 N N . LEU A 1 91 ? -5.190 1.186 -10.686 1.00 98.81 91 LEU A N 1
ATOM 644 C CA . LEU A 1 91 ? -5.443 -0.198 -10.303 1.00 98.81 91 LEU A CA 1
ATOM 645 C C . LEU A 1 91 ? -6.633 -0.226 -9.341 1.00 98.81 91 LEU A C 1
ATOM 647 O O . LEU A 1 91 ? -6.518 0.192 -8.195 1.00 98.81 91 LEU A O 1
ATOM 651 N N . ASN A 1 92 ? -7.781 -0.688 -9.827 1.00 98.69 92 ASN A N 1
ATOM 652 C CA . ASN A 1 92 ? -9.048 -0.686 -9.096 1.00 98.69 92 ASN A CA 1
ATOM 653 C C . ASN A 1 92 ? -9.445 -2.076 -8.594 1.00 98.69 92 ASN A C 1
ATOM 655 O O . ASN A 1 92 ? -10.046 -2.186 -7.533 1.00 98.69 92 ASN A O 1
ATOM 659 N N . ALA A 1 93 ? -9.163 -3.132 -9.366 1.00 98.81 93 ALA A N 1
ATOM 660 C CA . ALA A 1 93 ? -9.572 -4.488 -9.009 1.00 98.81 93 ALA A CA 1
ATOM 661 C C . ALA A 1 93 ? -8.748 -5.574 -9.712 1.00 98.81 93 ALA A C 1
ATOM 663 O O . ALA A 1 93 ? -8.098 -5.315 -10.727 1.00 98.81 93 ALA A O 1
ATOM 664 N N . GLY A 1 94 ? -8.842 -6.805 -9.204 1.00 98.81 94 GLY A N 1
ATOM 665 C CA . GLY A 1 94 ? -8.181 -7.997 -9.736 1.00 98.81 94 GLY A CA 1
ATOM 666 C C . GLY A 1 94 ? -7.042 -8.488 -8.846 1.00 98.81 94 GLY A C 1
ATOM 667 O O . GLY A 1 94 ? -7.041 -8.269 -7.638 1.00 98.81 94 GLY A O 1
ATOM 668 N N . GLU A 1 95 ? -6.069 -9.167 -9.440 1.00 98.88 95 GLU A N 1
ATOM 669 C CA . GLU A 1 95 ? -4.959 -9.791 -8.718 1.00 98.88 95 GLU A CA 1
ATOM 670 C C . GLU A 1 95 ? -3.625 -9.460 -9.391 1.00 98.88 95 GLU A C 1
ATOM 672 O O . GLU A 1 95 ? -3.482 -9.604 -10.603 1.00 98.88 95 GLU A O 1
ATOM 677 N N . ILE A 1 96 ? -2.630 -9.043 -8.614 1.00 98.94 96 ILE A N 1
ATOM 678 C CA . ILE A 1 96 ? -1.237 -8.913 -9.051 1.00 98.94 96 ILE A CA 1
ATOM 679 C C . ILE A 1 96 ? -0.413 -9.763 -8.097 1.00 98.94 96 ILE A C 1
ATOM 681 O O . ILE A 1 96 ? -0.120 -9.352 -6.970 1.00 98.94 96 ILE A O 1
ATOM 685 N N . ILE A 1 97 ? -0.120 -10.990 -8.517 1.00 98.94 97 ILE A N 1
ATOM 686 C CA . ILE A 1 97 ? 0.330 -12.042 -7.613 1.00 98.94 97 ILE A CA 1
ATOM 687 C C . ILE A 1 97 ? 1.569 -12.781 -8.105 1.00 98.94 97 ILE A C 1
ATOM 689 O O . ILE A 1 97 ? 1.791 -12.937 -9.300 1.00 98.94 97 ILE A O 1
ATOM 693 N N . ASN A 1 98 ? 2.390 -13.249 -7.166 1.00 98.81 98 ASN A N 1
ATOM 694 C CA . ASN A 1 98 ? 3.539 -14.126 -7.433 1.00 98.81 98 ASN A CA 1
ATOM 695 C C . ASN A 1 98 ? 4.563 -13.582 -8.447 1.00 98.81 98 ASN A C 1
ATOM 697 O O . ASN A 1 98 ? 5.311 -14.353 -9.051 1.00 98.81 98 ASN A O 1
ATOM 701 N N . ASN A 1 99 ? 4.603 -12.269 -8.676 1.00 98.81 99 ASN A N 1
ATOM 702 C CA . ASN A 1 99 ? 5.543 -11.673 -9.617 1.00 98.81 99 ASN A CA 1
ATOM 703 C C . ASN A 1 99 ? 6.904 -11.465 -8.941 1.00 98.81 99 ASN A C 1
ATOM 705 O O . ASN A 1 99 ? 6.981 -11.128 -7.759 1.00 98.81 99 ASN A O 1
ATOM 709 N N . THR A 1 100 ? 7.994 -11.658 -9.684 1.00 98.56 100 THR A N 1
ATOM 710 C CA . THR A 1 100 ? 9.360 -11.581 -9.142 1.00 98.56 100 THR A CA 1
ATOM 711 C C . THR A 1 100 ? 10.202 -10.566 -9.900 1.00 98.56 100 THR A C 1
ATOM 713 O O . THR A 1 100 ? 10.523 -10.761 -11.077 1.00 98.56 100 THR A O 1
ATOM 716 N N . ALA A 1 101 ? 10.592 -9.501 -9.207 1.00 97.69 101 ALA A N 1
ATOM 717 C CA . ALA A 1 101 ? 11.553 -8.517 -9.674 1.00 97.69 101 ALA A CA 1
ATOM 718 C C . ALA A 1 101 ? 12.935 -8.778 -9.063 1.00 97.69 101 ALA A C 1
ATOM 720 O O . ALA A 1 101 ? 13.050 -9.102 -7.885 1.00 97.69 101 ALA A O 1
ATOM 721 N N . ASN A 1 102 ? 13.995 -8.627 -9.856 1.00 95.12 102 ASN A N 1
ATOM 722 C CA . ASN A 1 102 ? 15.365 -8.771 -9.357 1.00 95.12 102 ASN A CA 1
ATOM 723 C C . ASN A 1 102 ? 15.838 -7.565 -8.537 1.00 95.12 102 ASN A C 1
ATOM 725 O O . ASN A 1 102 ? 16.799 -7.707 -7.786 1.00 95.12 102 ASN A O 1
ATOM 729 N N . ASP A 1 103 ? 15.210 -6.399 -8.705 1.00 94.75 103 ASP A N 1
ATOM 730 C CA . ASP A 1 103 ? 15.608 -5.165 -8.030 1.00 94.75 103 ASP A CA 1
ATOM 731 C C . ASP A 1 103 ? 14.442 -4.589 -7.214 1.00 94.75 103 ASP A C 1
ATOM 733 O O . ASP A 1 103 ? 14.315 -4.906 -6.031 1.00 94.75 103 ASP A O 1
ATOM 737 N N . GLN A 1 104 ? 13.536 -3.808 -7.810 1.00 96.25 104 GLN A N 1
ATOM 738 C CA . GLN A 1 104 ? 12.461 -3.148 -7.057 1.00 96.25 104 GLN A CA 1
ATOM 739 C C . GLN A 1 104 ? 11.064 -3.379 -7.633 1.00 96.25 104 GLN A C 1
ATOM 741 O O . GLN A 1 104 ? 10.887 -3.456 -8.850 1.00 96.25 104 GLN A O 1
ATOM 746 N N . GLY A 1 105 ? 10.060 -3.415 -6.756 1.00 98.00 105 GLY A N 1
ATOM 747 C CA . GLY A 1 105 ? 8.656 -3.499 -7.154 1.00 98.00 105 GLY A CA 1
ATOM 748 C C . GLY A 1 105 ? 8.315 -4.839 -7.792 1.00 98.00 105 GLY A C 1
ATOM 749 O O . GLY A 1 105 ? 8.245 -4.947 -9.017 1.00 98.00 105 GLY A O 1
ATOM 750 N N . G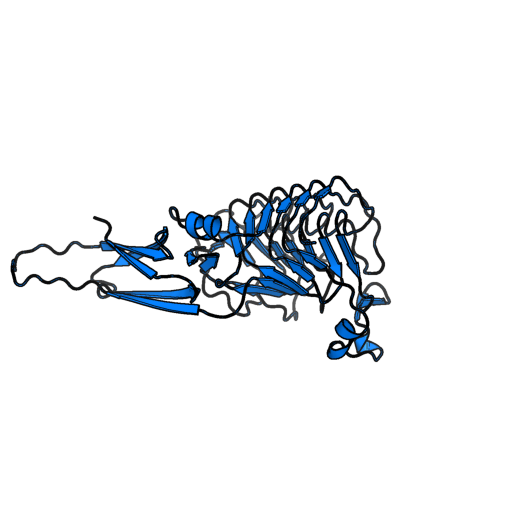LY A 1 106 ? 8.097 -5.870 -6.976 1.00 98.38 106 GLY A N 1
ATOM 751 C CA . GLY A 1 106 ? 7.710 -7.189 -7.484 1.00 98.38 106 GLY A CA 1
ATOM 752 C C . GLY A 1 106 ? 6.377 -7.114 -8.225 1.00 98.38 106 GLY A C 1
ATOM 753 O O . GLY A 1 106 ? 6.274 -7.533 -9.378 1.00 98.38 106 GLY A O 1
ATOM 754 N N . ALA A 1 107 ? 5.376 -6.488 -7.606 1.00 98.81 107 ALA A N 1
ATOM 755 C CA . ALA A 1 107 ? 4.078 -6.258 -8.228 1.00 98.81 107 ALA A CA 1
ATOM 756 C C . ALA A 1 107 ? 4.092 -5.019 -9.128 1.00 98.81 107 ALA A C 1
ATOM 758 O O . ALA A 1 107 ? 3.765 -5.109 -10.309 1.00 98.81 107 ALA A O 1
ATOM 759 N N . VAL A 1 108 ? 4.465 -3.863 -8.574 1.00 98.81 108 VAL A N 1
ATOM 760 C CA . VAL A 1 108 ? 4.382 -2.560 -9.248 1.00 98.81 108 VAL A CA 1
ATOM 761 C C . VAL A 1 108 ? 5.668 -1.780 -9.027 1.00 98.81 108 VAL A C 1
ATOM 763 O O . VAL A 1 108 ? 6.162 -1.711 -7.903 1.00 98.81 108 VAL A O 1
ATOM 766 N N . TYR A 1 109 ? 6.180 -1.144 -10.081 1.00 98.56 109 TYR A N 1
ATOM 767 C CA . TYR A 1 109 ? 7.268 -0.180 -9.969 1.00 98.56 109 TYR A CA 1
ATOM 768 C C . TYR A 1 109 ? 6.959 1.146 -10.659 1.00 98.56 109 TYR A C 1
ATOM 770 O O . TYR A 1 109 ? 6.666 1.151 -11.854 1.00 98.56 109 TYR A O 1
ATOM 778 N N . VAL A 1 110 ? 7.092 2.265 -9.940 1.00 98.06 110 VAL A N 1
ATOM 779 C CA . VAL A 1 110 ? 6.975 3.619 -10.509 1.00 98.06 110 VAL A CA 1
ATOM 780 C C . VAL A 1 110 ? 8.353 4.191 -10.810 1.00 98.06 110 VAL A C 1
ATOM 782 O O . VAL A 1 110 ? 9.170 4.412 -9.915 1.00 98.06 110 VAL A O 1
ATOM 785 N N . ALA A 1 111 ? 8.602 4.453 -12.090 1.00 95.62 111 ALA A N 1
ATOM 786 C CA . ALA A 1 111 ? 9.945 4.666 -12.608 1.00 95.62 111 ALA A CA 1
ATOM 787 C C . ALA A 1 111 ? 10.610 5.956 -12.120 1.00 95.62 111 ALA A C 1
ATOM 789 O O . ALA A 1 111 ? 11.817 5.963 -11.875 1.00 95.62 111 ALA A O 1
ATOM 790 N N . SER A 1 112 ? 9.866 7.056 -11.989 1.00 93.44 112 SER A N 1
ATOM 791 C CA . SER A 1 112 ? 10.413 8.369 -11.620 1.00 93.44 112 SER A CA 1
ATOM 792 C C . SER A 1 112 ? 9.325 9.411 -11.430 1.00 93.44 112 SER A C 1
ATOM 794 O O . SER A 1 112 ? 8.253 9.291 -12.013 1.00 93.44 112 SER A O 1
ATOM 796 N N . VAL A 1 113 ? 9.650 10.509 -10.751 1.00 91.06 113 VAL A N 1
ATOM 797 C CA . VAL A 1 113 ? 8.908 11.770 -10.882 1.00 91.06 113 VAL A CA 1
ATOM 798 C C . VAL A 1 113 ? 8.882 12.204 -12.362 1.00 91.06 113 VAL A C 1
ATOM 800 O O . VAL A 1 113 ? 9.925 12.143 -13.023 1.00 91.06 113 VAL A O 1
ATOM 803 N N . PRO A 1 114 ? 7.736 12.649 -12.911 1.00 91.38 114 PRO A N 1
ATOM 804 C CA . PRO A 1 114 ? 6.451 12.915 -12.248 1.00 91.38 114 PRO A CA 1
ATOM 805 C C . PRO A 1 114 ? 5.409 11.790 -12.399 1.00 91.38 114 PRO A C 1
ATOM 807 O O . PRO A 1 114 ? 4.214 12.044 -12.273 1.00 91.38 114 PRO A O 1
ATOM 810 N N . TYR A 1 115 ? 5.823 10.566 -12.727 1.00 95.12 115 TYR A N 1
ATOM 811 C CA . TYR A 1 115 ? 4.885 9.465 -12.924 1.00 95.12 115 TYR A CA 1
ATOM 812 C C . TYR A 1 115 ? 4.179 9.090 -11.625 1.00 95.12 115 TYR A C 1
ATOM 814 O O . TYR A 1 115 ? 4.757 9.155 -10.536 1.00 95.12 115 TYR A O 1
ATOM 822 N N . VAL A 1 116 ? 2.926 8.673 -11.780 1.00 95.12 116 VAL A N 1
ATOM 823 C CA . VAL A 1 116 ? 2.022 8.347 -10.686 1.00 95.12 116 VAL A CA 1
ATOM 824 C C . VAL A 1 116 ? 1.297 7.043 -10.978 1.00 95.12 116 VAL A C 1
ATOM 826 O O . VAL A 1 116 ? 0.956 6.744 -12.126 1.00 95.12 116 VAL A O 1
ATOM 829 N N . VAL A 1 117 ? 1.057 6.271 -9.925 1.00 98.31 117 VAL A N 1
ATOM 830 C CA . VAL A 1 117 ? 0.084 5.182 -9.932 1.00 98.31 117 VAL A CA 1
ATOM 831 C C . VAL A 1 117 ? -0.973 5.441 -8.867 1.00 98.31 117 VAL A C 1
ATOM 833 O O . VAL A 1 117 ? -0.648 5.810 -7.739 1.00 98.31 117 VAL A O 1
ATOM 836 N N . HIS A 1 118 ? -2.232 5.226 -9.239 1.00 98.62 118 HIS A N 1
ATOM 837 C CA . HIS A 1 118 ? -3.368 5.234 -8.323 1.00 98.62 118 HIS A CA 1
ATOM 838 C C . HIS A 1 118 ? -3.780 3.796 -8.012 1.00 98.62 118 HIS A C 1
ATOM 840 O O . HIS A 1 118 ? -3.965 3.000 -8.936 1.00 98.62 118 HIS A O 1
ATOM 846 N N . ILE A 1 119 ? -3.929 3.454 -6.734 1.00 98.81 119 ILE A N 1
ATOM 847 C CA . ILE A 1 119 ? -4.313 2.109 -6.289 1.00 98.81 119 ILE A CA 1
ATOM 848 C C . ILE A 1 119 ? -5.499 2.219 -5.335 1.00 98.81 119 ILE A C 1
ATOM 850 O O . ILE A 1 119 ? -5.401 2.856 -4.292 1.00 98.81 119 ILE A O 1
ATOM 854 N N . ASN A 1 120 ? -6.608 1.571 -5.674 1.00 98.69 120 ASN A N 1
ATOM 855 C CA . ASN A 1 120 ? -7.858 1.692 -4.935 1.00 98.69 120 ASN A CA 1
ATOM 856 C C . ASN A 1 120 ? -8.314 0.336 -4.399 1.00 98.69 120 ASN A C 1
ATOM 858 O O . ASN A 1 120 ? -8.172 -0.685 -5.073 1.00 98.69 120 ASN A O 1
ATOM 862 N N . ASN A 1 121 ? -8.913 0.351 -3.209 1.00 98.50 121 ASN A N 1
ATOM 863 C CA . ASN A 1 121 ? -9.561 -0.792 -2.567 1.00 98.50 121 ASN A CA 1
ATOM 864 C C . ASN A 1 121 ? -8.687 -2.057 -2.566 1.00 98.50 121 ASN A C 1
ATOM 866 O O . ASN A 1 121 ? -9.147 -3.123 -2.983 1.00 98.50 121 ASN A O 1
ATOM 870 N N . ALA A 1 122 ? -7.423 -1.956 -2.145 1.00 98.75 122 ALA A N 1
ATOM 871 C CA . ALA A 1 122 ? -6.479 -3.069 -2.272 1.00 98.75 122 ALA A CA 1
ATOM 872 C C . ALA A 1 122 ? -6.037 -3.686 -0.942 1.00 98.75 122 ALA A C 1
ATOM 874 O O . ALA A 1 122 ? -5.850 -2.994 0.056 1.00 98.75 122 ALA A O 1
ATOM 875 N N . LEU A 1 123 ? -5.778 -4.993 -0.961 1.00 98.81 123 LEU A N 1
ATOM 876 C CA . LEU A 1 123 ? -4.938 -5.652 0.041 1.00 98.81 123 LEU A CA 1
ATOM 877 C C . LEU A 1 123 ? -3.528 -5.791 -0.521 1.00 98.81 123 LEU A C 1
ATOM 879 O O . LEU A 1 123 ? -3.347 -6.402 -1.575 1.00 98.81 123 LEU A O 1
ATOM 883 N N . ILE A 1 124 ? -2.537 -5.290 0.203 1.00 98.88 124 ILE A N 1
ATOM 884 C CA . ILE A 1 124 ? -1.120 -5.490 -0.085 1.00 98.88 124 ILE A CA 1
ATOM 885 C C . ILE A 1 124 ? -0.596 -6.403 1.012 1.00 98.88 124 ILE A C 1
ATOM 887 O O . ILE A 1 124 ? -0.410 -5.969 2.143 1.00 98.88 124 ILE A O 1
ATOM 891 N N . LYS A 1 125 ? -0.428 -7.690 0.705 1.00 98.44 125 LYS A N 1
ATOM 892 C CA . LYS A 1 125 ? -0.157 -8.707 1.729 1.00 98.44 125 LYS A CA 1
ATOM 893 C C . LYS A 1 125 ? 0.753 -9.828 1.263 1.00 98.44 125 LYS A C 1
ATOM 895 O O . LYS A 1 125 ? 0.685 -10.222 0.102 1.00 98.44 125 LYS A O 1
ATOM 900 N N . ASN A 1 126 ? 1.499 -10.453 2.168 1.00 98.75 126 ASN A N 1
ATOM 901 C CA . ASN A 1 126 ? 2.355 -11.609 1.861 1.00 98.75 126 ASN A CA 1
ATOM 902 C C . ASN A 1 126 ? 3.363 -11.348 0.728 1.00 98.75 126 ASN A C 1
ATOM 904 O O . ASN A 1 126 ? 3.677 -12.253 -0.042 1.00 98.75 126 ASN A O 1
ATOM 908 N N . ASN A 1 127 ? 3.806 -10.108 0.551 1.00 98.94 127 ASN A N 1
ATOM 909 C CA . ASN A 1 127 ? 4.878 -9.768 -0.372 1.00 98.94 127 ASN A CA 1
ATOM 910 C C . ASN A 1 127 ? 6.210 -9.764 0.376 1.00 98.94 127 ASN A C 1
ATOM 912 O O . ASN A 1 127 ? 6.257 -9.505 1.577 1.00 98.94 127 ASN A O 1
ATOM 916 N N . THR A 1 128 ? 7.296 -10.043 -0.339 1.00 98.88 128 THR A N 1
ATOM 917 C CA . THR A 1 128 ? 8.619 -10.215 0.263 1.00 98.88 128 THR A CA 1
ATOM 918 C C . THR A 1 128 ? 9.651 -9.292 -0.372 1.00 98.88 128 THR A C 1
ATOM 920 O O . THR A 1 128 ? 9.847 -9.301 -1.588 1.00 98.88 128 THR A O 1
ATOM 923 N N . ALA A 1 129 ? 10.357 -8.528 0.454 1.00 98.81 129 ALA A N 1
ATOM 924 C CA . ALA A 1 129 ? 11.540 -7.774 0.075 1.00 98.81 129 ALA A CA 1
ATOM 925 C C . ALA A 1 129 ? 12.785 -8.391 0.720 1.00 98.81 129 ALA A C 1
ATOM 927 O O . ALA A 1 129 ? 12.839 -8.595 1.932 1.00 98.81 129 ALA A O 1
ATOM 928 N N . THR A 1 130 ? 13.831 -8.661 -0.059 1.00 98.31 130 THR A N 1
ATOM 929 C CA . THR A 1 130 ? 15.066 -9.213 0.525 1.00 98.31 130 THR A CA 1
ATOM 930 C C . THR A 1 130 ? 15.910 -8.173 1.264 1.00 98.31 130 THR A C 1
ATOM 932 O O . THR A 1 130 ? 16.888 -8.557 1.900 1.00 98.31 130 THR A O 1
ATOM 935 N N . VAL A 1 131 ? 15.574 -6.882 1.163 1.00 97.88 131 VAL A N 1
ATOM 936 C CA . VAL A 1 131 ? 16.276 -5.767 1.817 1.00 97.88 131 VAL A CA 1
ATOM 937 C C . VAL A 1 131 ? 15.308 -4.975 2.694 1.00 97.88 131 VAL A C 1
ATOM 939 O O . VAL A 1 131 ? 15.350 -5.121 3.910 1.00 97.88 131 VAL A O 1
ATOM 942 N N . ILE A 1 132 ? 14.420 -4.170 2.106 1.00 98.50 132 ILE A N 1
ATOM 943 C CA . ILE A 1 132 ? 13.523 -3.271 2.852 1.00 98.50 132 ILE A CA 1
ATOM 944 C C . ILE A 1 132 ? 12.178 -3.091 2.146 1.00 98.50 132 ILE A C 1
ATOM 946 O O . ILE A 1 132 ? 12.111 -3.163 0.915 1.00 98.50 132 ILE A O 1
ATOM 950 N N . GLY A 1 133 ? 11.122 -2.806 2.908 1.00 98.62 133 GLY A N 1
ATOM 951 C CA . GLY A 1 133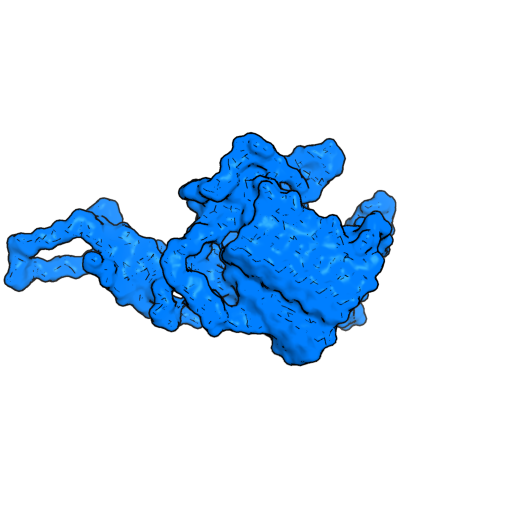 ? 9.801 -2.497 2.361 1.00 98.62 133 GLY A CA 1
ATOM 952 C C . GLY A 1 133 ? 9.138 -3.719 1.737 1.00 98.62 133 GLY A C 1
ATOM 953 O O . GLY A 1 133 ? 9.058 -3.816 0.513 1.00 98.62 133 GLY A O 1
ATOM 954 N N . GLY A 1 134 ? 8.695 -4.683 2.544 1.00 98.81 134 GLY A N 1
ATOM 955 C CA . GLY A 1 134 ? 8.030 -5.889 2.035 1.00 98.81 134 GLY A CA 1
ATOM 956 C C . GLY A 1 134 ? 6.769 -5.543 1.240 1.00 98.81 134 GLY A C 1
ATOM 957 O O . GLY A 1 134 ? 6.616 -5.966 0.090 1.00 98.81 134 GLY A O 1
ATOM 958 N N . GLY A 1 135 ? 5.906 -4.707 1.818 1.00 98.88 135 GLY A N 1
ATOM 959 C CA . GLY A 1 135 ? 4.715 -4.170 1.165 1.00 98.88 135 GLY A CA 1
ATOM 960 C C . GLY A 1 135 ? 5.058 -3.081 0.151 1.00 98.88 135 GLY A C 1
ATOM 961 O O . GLY A 1 135 ? 4.738 -3.214 -1.034 1.00 98.88 135 GLY A O 1
ATOM 962 N N . ALA A 1 136 ? 5.739 -2.022 0.592 1.00 98.88 136 ALA A N 1
ATOM 963 C CA . ALA A 1 136 ? 6.130 -0.894 -0.242 1.00 98.88 136 ALA A CA 1
ATOM 964 C C . ALA A 1 136 ? 7.506 -0.312 0.118 1.00 98.88 136 ALA A C 1
ATOM 966 O O . ALA A 1 136 ? 7.877 -0.203 1.285 1.00 98.88 136 ALA A O 1
ATOM 967 N N . TRP A 1 137 ? 8.238 0.137 -0.900 1.00 98.69 137 TRP A N 1
ATOM 968 C CA . TRP A 1 137 ? 9.490 0.874 -0.771 1.00 98.69 137 TRP A CA 1
ATOM 969 C C . TRP A 1 137 ? 9.472 2.148 -1.616 1.00 98.69 137 TRP A C 1
ATOM 971 O O . TRP A 1 137 ? 9.100 2.125 -2.794 1.00 98.69 137 TRP A O 1
ATOM 981 N N . PHE A 1 138 ? 9.953 3.242 -1.028 1.00 98.12 138 PHE A N 1
ATOM 982 C CA . PHE A 1 138 ? 10.072 4.543 -1.678 1.00 98.12 138 PHE A CA 1
ATOM 983 C C . PHE A 1 138 ? 11.515 5.032 -1.655 1.00 98.12 138 PHE A C 1
ATOM 985 O O . PHE A 1 138 ? 12.128 5.149 -0.592 1.00 98.12 138 PHE A O 1
ATOM 992 N N . CYS A 1 139 ? 12.043 5.364 -2.830 1.00 94.25 139 CYS A N 1
ATOM 993 C CA . CYS A 1 139 ? 13.346 6.006 -2.963 1.00 94.25 139 CYS A CA 1
ATOM 994 C C . CYS A 1 139 ? 13.302 7.467 -2.462 1.00 94.25 139 CYS A C 1
ATOM 996 O O . CYS A 1 139 ? 12.215 7.982 -2.184 1.00 94.25 139 CYS A O 1
ATOM 998 N N . PRO A 1 140 ? 14.452 8.167 -2.372 1.00 93.38 140 PRO A N 1
ATOM 999 C CA . PRO A 1 140 ? 14.509 9.571 -1.954 1.00 93.38 140 PRO A CA 1
ATOM 1000 C C . PRO A 1 140 ? 13.535 10.525 -2.658 1.00 93.38 140 PRO A C 1
ATOM 1002 O O . PRO A 1 140 ? 13.050 11.450 -2.020 1.00 93.38 140 PRO A O 1
ATOM 1005 N N . THR A 1 141 ? 13.217 10.296 -3.938 1.00 93.00 141 THR A N 1
ATOM 1006 C CA . THR A 1 141 ? 12.257 11.117 -4.703 1.00 93.00 141 THR A CA 1
ATOM 1007 C C . THR A 1 141 ? 10.828 10.577 -4.673 1.00 93.00 141 THR A C 1
ATOM 1009 O O . THR A 1 141 ? 9.920 11.208 -5.214 1.00 93.00 141 THR A O 1
ATOM 1012 N N . GLY A 1 142 ? 10.628 9.386 -4.107 1.00 95.38 142 GLY A N 1
ATOM 1013 C CA . GLY A 1 142 ? 9.348 8.699 -4.096 1.00 95.38 142 GLY A CA 1
ATOM 1014 C C . GLY A 1 142 ? 8.391 9.287 -3.061 1.00 95.38 142 GLY A C 1
ATOM 1015 O O . GLY A 1 142 ? 8.743 9.423 -1.886 1.00 95.38 142 GLY A O 1
ATOM 1016 N N . VAL A 1 143 ? 7.168 9.585 -3.497 1.00 97.25 143 VAL A N 1
ATOM 1017 C CA . VAL A 1 143 ? 6.091 10.120 -2.653 1.00 97.25 143 VAL A CA 1
ATOM 1018 C C . VAL A 1 143 ? 5.090 9.015 -2.341 1.00 97.25 143 VAL A C 1
ATOM 1020 O O . VAL A 1 143 ? 4.617 8.332 -3.254 1.00 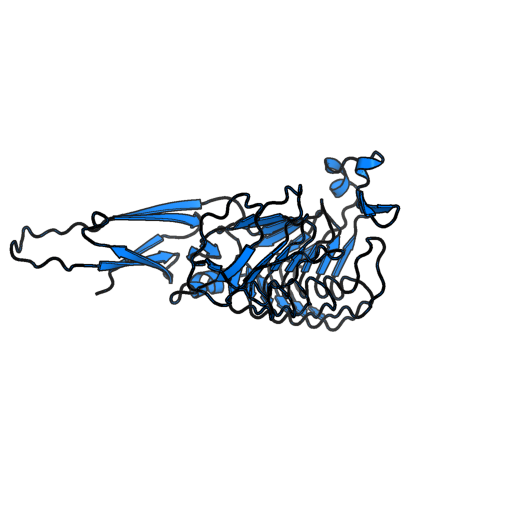97.25 143 VAL A O 1
ATOM 1023 N N . ALA A 1 144 ? 4.764 8.874 -1.058 1.00 98.00 144 ALA A N 1
ATOM 1024 C CA . ALA A 1 144 ? 3.728 7.975 -0.567 1.00 98.00 144 ALA A CA 1
ATOM 1025 C C . ALA A 1 144 ? 2.543 8.802 -0.062 1.00 98.00 144 ALA A C 1
ATOM 1027 O O . ALA A 1 144 ? 2.710 9.621 0.842 1.00 98.00 144 ALA A O 1
ATOM 1028 N N . GLU A 1 145 ? 1.365 8.586 -0.635 1.00 98.31 145 GLU A N 1
ATOM 1029 C CA . GLU A 1 145 ? 0.131 9.248 -0.221 1.00 98.31 145 GLU A CA 1
ATOM 1030 C C . GLU A 1 145 ? -0.954 8.190 -0.031 1.00 98.31 145 GLU A C 1
ATOM 1032 O O . GLU A 1 145 ? -1.573 7.733 -0.994 1.00 98.31 145 GLU A O 1
ATOM 1037 N N . PHE A 1 146 ? -1.109 7.723 1.207 1.00 98.50 146 PHE A N 1
ATOM 1038 C CA . PHE A 1 146 ? -1.979 6.604 1.544 1.00 98.50 146 PHE A CA 1
ATOM 1039 C C . PHE A 1 146 ? -3.182 7.065 2.360 1.00 98.50 146 PHE A C 1
ATOM 1041 O O . PHE A 1 146 ? -3.061 7.342 3.556 1.00 98.50 146 PHE A O 1
ATOM 1048 N N . HIS A 1 147 ? -4.344 7.112 1.708 1.00 98.50 147 HIS A N 1
ATOM 1049 C CA . HIS A 1 147 ? -5.609 7.503 2.327 1.00 98.50 147 HIS A CA 1
ATOM 1050 C C . HIS A 1 147 ? -6.365 6.294 2.884 1.00 98.50 147 HIS A C 1
ATOM 1052 O O . HIS A 1 147 ? -6.202 5.171 2.409 1.00 98.50 147 HIS A O 1
ATOM 1058 N N . SER A 1 148 ? -7.235 6.515 3.873 1.00 96.81 148 SER A N 1
ATOM 1059 C CA . SER A 1 148 ? -8.082 5.460 4.451 1.00 96.81 148 SER A CA 1
ATOM 1060 C C . SER A 1 148 ? -9.316 5.160 3.588 1.00 96.81 148 SER A C 1
ATOM 1062 O O . SER A 1 148 ? -9.725 4.003 3.424 1.00 96.81 148 SER A O 1
ATOM 1064 N N . LYS A 1 149 ? -9.912 6.195 2.988 1.00 98.19 149 LYS A N 1
ATOM 1065 C CA . LYS A 1 149 ? -11.103 6.086 2.141 1.00 98.19 149 LYS A CA 1
ATOM 1066 C C . LYS A 1 149 ? -10.749 5.504 0.781 1.00 98.19 149 LYS A C 1
ATOM 1068 O O . LYS A 1 149 ? -9.960 6.067 0.030 1.00 98.19 149 LYS A O 1
ATOM 1073 N N . ASN A 1 150 ? -11.356 4.358 0.465 1.00 98.19 150 ASN A N 1
ATOM 1074 C CA . ASN A 1 150 ? -11.079 3.584 -0.752 1.00 98.19 150 ASN A CA 1
ATOM 1075 C C . ASN A 1 150 ? -9.586 3.237 -0.933 1.00 98.19 150 ASN A C 1
ATOM 1077 O O . ASN A 1 150 ? -9.138 2.968 -2.047 1.00 98.19 150 ASN A O 1
ATOM 1081 N N . GLY A 1 151 ? -8.822 3.253 0.162 1.00 98.00 151 GLY A N 1
ATOM 1082 C CA . GLY A 1 151 ? -7.378 3.086 0.162 1.00 98.00 151 GLY A CA 1
ATOM 1083 C C . GLY A 1 151 ? -6.927 1.638 0.099 1.00 98.00 151 GLY A C 1
ATOM 1084 O O . GLY A 1 151 ? -7.492 0.798 -0.608 1.00 98.00 151 GLY A O 1
ATOM 1085 N N . VAL A 1 152 ? -5.886 1.339 0.868 1.00 98.38 152 VAL A N 1
ATOM 1086 C CA . VAL A 1 152 ? -5.292 0.003 0.938 1.00 98.38 152 VAL A CA 1
ATOM 1087 C C . VAL A 1 152 ? -5.130 -0.470 2.372 1.00 98.38 152 VAL A C 1
ATOM 1089 O O . VAL A 1 152 ? -5.157 0.327 3.306 1.00 98.38 152 VAL A O 1
ATOM 1092 N N . ALA A 1 153 ? -4.962 -1.777 2.537 1.00 97.81 153 ALA A N 1
ATOM 1093 C CA . ALA A 1 153 ? -4.495 -2.371 3.778 1.00 97.81 153 ALA A CA 1
ATOM 1094 C C . ALA A 1 153 ? -3.197 -3.145 3.547 1.00 97.81 153 ALA A C 1
ATOM 1096 O O . ALA A 1 153 ? -3.117 -3.975 2.639 1.00 97.81 153 ALA A O 1
ATOM 1097 N N . PHE A 1 154 ? -2.212 -2.860 4.389 1.00 97.94 154 PHE A N 1
ATOM 1098 C CA . PHE A 1 154 ? -0.898 -3.486 4.444 1.00 97.94 154 PHE A CA 1
ATOM 1099 C C . PHE A 1 154 ? -0.878 -4.458 5.619 1.00 97.94 154 PHE A C 1
ATOM 1101 O O . PHE A 1 154 ? -1.295 -4.081 6.710 1.00 97.94 154 PHE A O 1
ATOM 1108 N N . PHE A 1 155 ? -0.507 -5.715 5.378 1.00 97.06 155 PHE A N 1
ATOM 1109 C CA . PHE A 1 155 ? -0.353 -6.708 6.440 1.00 97.06 155 PHE A CA 1
ATOM 1110 C C . PHE A 1 155 ? 0.349 -7.970 5.950 1.00 97.06 155 PHE A C 1
ATOM 1112 O O . PHE A 1 155 ? 0.173 -8.397 4.805 1.00 97.06 155 PHE A O 1
ATOM 1119 N N . ASN A 1 156 ? 1.044 -8.649 6.860 1.00 96.88 156 ASN A N 1
ATOM 1120 C CA . ASN A 1 156 ? 1.765 -9.895 6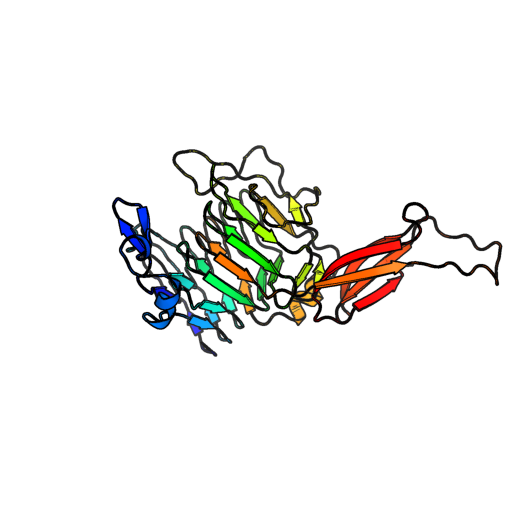.601 1.00 96.88 156 ASN A CA 1
ATOM 1121 C C . ASN A 1 156 ? 2.766 -9.780 5.444 1.00 96.88 156 ASN A C 1
ATOM 1123 O O . ASN A 1 156 ? 3.043 -10.776 4.774 1.00 96.88 156 ASN A O 1
ATOM 1127 N N . ASN A 1 157 ? 3.257 -8.585 5.128 1.00 98.69 157 ASN A N 1
ATOM 1128 C CA . ASN A 1 157 ? 4.399 -8.470 4.237 1.00 98.69 157 ASN A CA 1
ATOM 1129 C C . ASN A 1 157 ? 5.684 -8.749 5.025 1.00 98.69 157 ASN A C 1
ATOM 1131 O O . ASN A 1 157 ? 5.680 -8.824 6.247 1.00 98.69 157 ASN A O 1
ATOM 1135 N N . THR A 1 158 ? 6.785 -8.993 4.323 1.00 98.62 158 THR A N 1
ATOM 1136 C CA . THR A 1 158 ? 8.058 -9.326 4.964 1.00 98.62 158 THR A CA 1
ATOM 1137 C C . THR A 1 158 ? 9.199 -8.625 4.255 1.00 98.62 158 THR A C 1
ATOM 1139 O O . THR A 1 158 ? 9.379 -8.773 3.049 1.00 98.62 158 THR A O 1
ATOM 1142 N N . ALA A 1 159 ? 10.012 -7.899 5.000 1.00 98.56 159 ALA A N 1
ATOM 1143 C CA . ALA A 1 159 ? 11.327 -7.436 4.618 1.00 98.56 159 ALA A CA 1
ATOM 1144 C C . ALA A 1 159 ? 12.367 -8.178 5.461 1.00 98.56 159 ALA A C 1
ATOM 1146 O O . ALA A 1 159 ? 12.195 -8.351 6.663 1.00 98.56 159 ALA A O 1
ATOM 1147 N N . ASN A 1 160 ? 13.483 -8.605 4.872 1.00 98.06 160 ASN A N 1
ATOM 1148 C CA . ASN A 1 160 ? 14.543 -9.221 5.682 1.00 98.06 160 ASN A CA 1
ATOM 1149 C C . ASN A 1 160 ? 15.225 -8.201 6.610 1.00 98.06 160 ASN A C 1
ATOM 1151 O O . ASN A 1 160 ? 15.656 -8.564 7.703 1.00 98.06 160 ASN A O 1
ATOM 1155 N N . GLY A 1 161 ? 15.357 -6.952 6.156 1.00 97.81 161 GLY A N 1
ATOM 1156 C CA . GLY A 1 161 ? 16.120 -5.911 6.836 1.00 97.81 161 GLY A CA 1
ATOM 1157 C C . GLY A 1 161 ? 15.275 -4.965 7.687 1.00 97.81 161 GLY A C 1
ATOM 1158 O O . GLY A 1 161 ? 15.489 -4.901 8.890 1.00 97.81 161 GLY A O 1
ATOM 1159 N N . ALA A 1 162 ? 14.370 -4.197 7.078 1.00 98.31 162 ALA A N 1
ATOM 1160 C CA . ALA A 1 162 ? 13.545 -3.216 7.791 1.00 98.31 162 ALA A CA 1
ATOM 1161 C C . ALA A 1 162 ? 12.256 -2.875 7.029 1.00 98.31 162 ALA A C 1
ATOM 1163 O O . ALA A 1 162 ? 12.240 -2.869 5.792 1.00 98.31 162 ALA A O 1
ATOM 1164 N N . GLY A 1 163 ? 11.211 -2.527 7.777 1.00 98.31 163 GLY A N 1
ATOM 1165 C CA . GLY A 1 163 ? 9.916 -2.105 7.262 1.00 98.31 163 GLY A CA 1
ATOM 1166 C C . GLY A 1 163 ? 9.226 -3.226 6.502 1.00 98.31 163 GLY A C 1
ATOM 1167 O O . GLY A 1 163 ? 9.194 -3.211 5.269 1.00 98.31 163 GLY A O 1
ATOM 1168 N N . ASP A 1 164 ? 8.685 -4.202 7.227 1.00 98.62 164 ASP A N 1
ATOM 1169 C CA . ASP A 1 164 ? 7.862 -5.263 6.646 1.00 98.62 164 ASP A CA 1
ATOM 1170 C C . ASP A 1 164 ? 6.754 -4.701 5.758 1.00 98.62 164 ASP A C 1
ATOM 1172 O O . ASP A 1 164 ? 6.584 -5.148 4.622 1.00 98.62 164 ASP A O 1
ATOM 1176 N N . GLU A 1 165 ? 6.071 -3.653 6.213 1.00 98.62 165 GLU A N 1
ATOM 1177 C CA . GLU A 1 165 ? 4.987 -3.045 5.457 1.00 98.62 165 GLU A CA 1
ATOM 1178 C C . GLU A 1 165 ? 5.475 -1.916 4.560 1.00 98.62 165 GLU A C 1
ATOM 1180 O O . GLU A 1 165 ? 5.286 -1.967 3.343 1.00 98.62 165 GLU A O 1
ATOM 1185 N N . ILE A 1 166 ? 6.121 -0.898 5.128 1.00 98.75 166 ILE A N 1
ATOM 1186 C CA . ILE A 1 166 ? 6.515 0.302 4.382 1.00 98.75 166 ILE A CA 1
ATOM 1187 C C . ILE A 1 166 ? 7.929 0.715 4.776 1.00 98.75 166 ILE A C 1
ATOM 1189 O O . ILE A 1 166 ? 8.232 0.870 5.956 1.00 98.75 166 ILE A O 1
ATOM 1193 N N . ALA A 1 167 ? 8.777 0.974 3.781 1.00 98.44 167 ALA A N 1
ATOM 1194 C CA . ALA A 1 167 ? 10.072 1.614 3.975 1.00 98.44 167 ALA A CA 1
ATOM 1195 C C . ALA A 1 167 ? 10.210 2.865 3.099 1.00 98.44 167 ALA A C 1
ATOM 1197 O O . ALA A 1 167 ? 9.982 2.820 1.887 1.00 98.44 167 ALA A O 1
ATOM 1198 N N . THR A 1 168 ? 10.634 3.981 3.691 1.00 97.31 168 THR A N 1
ATOM 1199 C CA . THR A 1 168 ? 10.956 5.210 2.958 1.00 97.31 168 THR A CA 1
ATOM 1200 C C . THR A 1 168 ? 12.426 5.563 3.128 1.00 97.31 168 THR A C 1
ATOM 1202 O O . THR A 1 168 ? 12.991 5.514 4.219 1.00 97.31 168 THR A O 1
ATOM 1205 N N . VAL A 1 169 ? 13.061 5.938 2.022 1.00 95.50 169 VAL A N 1
ATOM 1206 C CA . VAL A 1 169 ? 14.435 6.439 1.995 1.00 95.50 169 VAL A CA 1
ATOM 1207 C C . VAL A 1 169 ? 14.387 7.935 1.732 1.00 95.50 169 VAL A C 1
ATOM 1209 O O . VAL A 1 169 ? 13.560 8.397 0.943 1.00 95.50 169 VAL A O 1
ATOM 1212 N N . ARG A 1 170 ? 15.251 8.708 2.392 1.00 90.69 170 ARG A N 1
ATOM 1213 C CA . ARG A 1 170 ? 15.265 10.173 2.299 1.00 90.69 170 ARG A CA 1
ATOM 1214 C C . ARG A 1 170 ? 16.698 10.677 2.227 1.00 90.69 170 ARG A C 1
ATOM 1216 O O . ARG A 1 170 ? 17.515 10.370 3.089 1.00 90.69 170 ARG A O 1
ATOM 1223 N N . GLY A 1 171 ? 17.005 11.407 1.158 1.00 77.31 171 GLY A N 1
ATOM 1224 C CA . GLY A 1 171 ? 18.302 12.045 0.952 1.00 77.31 171 GLY A CA 1
ATOM 1225 C C . GLY A 1 171 ? 18.319 13.470 1.501 1.00 77.31 171 GLY A C 1
ATOM 1226 O O . GLY A 1 171 ? 17.277 14.109 1.632 1.00 77.31 171 GLY A O 1
ATOM 1227 N N . ALA A 1 172 ? 19.510 13.995 1.792 1.00 69.81 172 ALA A N 1
ATOM 1228 C CA . ALA A 1 172 ? 19.656 15.385 2.211 1.00 69.81 172 ALA A CA 1
ATOM 1229 C C . ALA A 1 172 ? 19.150 16.343 1.115 1.00 69.81 172 ALA A C 1
ATOM 1231 O O . ALA A 1 172 ? 19.658 16.325 -0.005 1.00 69.81 172 ALA A O 1
ATOM 1232 N N . GLY A 1 173 ? 18.177 17.194 1.454 1.00 67.44 173 GLY A N 1
ATOM 1233 C CA . GLY A 1 173 ? 17.613 18.198 0.544 1.00 67.44 173 GLY A CA 1
ATOM 1234 C C . GLY A 1 173 ? 16.476 17.709 -0.360 1.00 67.44 173 GLY A C 1
ATOM 1235 O O . GLY A 1 173 ? 15.956 18.510 -1.134 1.00 67.44 173 GLY A O 1
ATOM 1236 N N . GLU A 1 174 ? 16.066 16.442 -0.257 1.00 74.06 174 GLU A N 1
ATOM 1237 C CA . GLU A 1 174 ? 14.884 15.926 -0.957 1.00 74.06 174 GLU A CA 1
ATOM 1238 C C . GLU A 1 174 ? 13.599 16.292 -0.201 1.00 74.06 174 GLU A C 1
ATOM 1240 O O . GLU A 1 174 ? 13.550 16.238 1.027 1.00 74.06 174 GLU A O 1
ATOM 1245 N N . SER A 1 175 ? 12.547 16.662 -0.936 1.00 72.88 175 SER A N 1
ATOM 1246 C CA . SER A 1 175 ? 11.263 17.109 -0.372 1.00 72.88 175 SER A CA 1
ATOM 1247 C C . SER A 1 175 ? 10.126 16.097 -0.523 1.00 72.88 175 SER A C 1
ATOM 1249 O O . SER A 1 175 ? 8.989 16.403 -0.165 1.00 72.88 175 SER A O 1
ATOM 1251 N N . ALA A 1 176 ? 10.397 14.906 -1.068 1.00 81.75 176 ALA A N 1
ATOM 1252 C CA . ALA A 1 176 ? 9.377 13.877 -1.221 1.00 81.75 176 ALA A CA 1
ATOM 1253 C C . ALA A 1 176 ? 8.882 13.413 0.160 1.00 81.75 176 ALA A C 1
ATOM 1255 O O . ALA A 1 176 ? 9.644 12.881 0.969 1.00 81.75 176 ALA A O 1
ATOM 1256 N N . GLY A 1 177 ? 7.599 13.648 0.432 1.00 89.62 177 GLY A N 1
ATOM 1257 C CA . GLY A 1 177 ? 6.963 13.331 1.706 1.00 89.62 177 GLY A CA 1
ATOM 1258 C C . GLY A 1 177 ? 6.297 11.957 1.725 1.00 89.62 177 GLY A C 1
ATOM 1259 O O . GLY A 1 177 ? 6.063 11.329 0.689 1.00 89.62 177 GLY A O 1
ATOM 1260 N N . ALA A 1 178 ? 5.996 11.490 2.931 1.00 96.44 178 ALA A N 1
ATOM 1261 C CA . ALA A 1 178 ? 5.036 10.424 3.171 1.00 96.44 178 ALA A CA 1
ATOM 1262 C C . ALA A 1 178 ? 3.858 10.978 3.980 1.00 96.44 178 ALA A C 1
ATOM 1264 O O . ALA A 1 178 ? 4.060 11.562 5.044 1.00 96.44 178 ALA A O 1
ATOM 1265 N N . THR A 1 179 ? 2.648 10.777 3.474 1.00 97.88 179 THR A N 1
ATOM 1266 C CA . THR A 1 179 ? 1.402 10.968 4.216 1.00 97.88 179 THR A CA 1
ATOM 1267 C C . THR A 1 179 ? 0.715 9.615 4.268 1.00 97.88 179 THR A C 1
ATOM 1269 O O . THR A 1 179 ? 0.359 9.069 3.225 1.00 97.88 179 THR A O 1
ATOM 1272 N N . ILE A 1 180 ? 0.611 9.033 5.461 1.00 98.25 180 ILE A N 1
ATOM 1273 C CA . ILE A 1 180 ? 0.132 7.664 5.666 1.00 98.25 180 ILE A CA 1
ATOM 1274 C C . ILE A 1 180 ? -0.944 7.707 6.741 1.00 98.25 180 ILE A C 1
ATOM 1276 O O . ILE A 1 180 ? -0.686 8.149 7.857 1.00 98.25 180 ILE A O 1
ATOM 1280 N N . SER A 1 181 ? -2.150 7.265 6.394 1.00 97.38 181 SER A N 1
ATOM 1281 C CA . SER A 1 181 ? -3.257 7.215 7.342 1.00 97.38 181 SER A CA 1
ATOM 1282 C C . SER A 1 181 ? -3.026 6.175 8.443 1.00 97.38 181 SER A C 1
ATOM 1284 O O . SER A 1 181 ? -2.502 5.087 8.193 1.00 97.38 181 SER A O 1
ATOM 1286 N N . ASP A 1 182 ? -3.481 6.495 9.655 1.00 96.19 182 ASP A N 1
ATOM 1287 C CA . ASP A 1 182 ? -3.519 5.564 10.790 1.00 96.19 182 ASP A CA 1
ATOM 1288 C C . ASP A 1 182 ? -4.599 4.479 10.605 1.00 96.19 182 ASP A C 1
ATOM 1290 O O . ASP A 1 182 ? -4.546 3.419 11.230 1.00 96.19 182 ASP A O 1
ATOM 1294 N N . TYR A 1 183 ? -5.552 4.715 9.695 1.00 96.31 183 TYR A N 1
ATOM 1295 C CA . TYR A 1 183 ? -6.584 3.764 9.304 1.00 96.31 183 TYR A CA 1
ATOM 1296 C C . TYR A 1 183 ? -6.401 3.305 7.859 1.00 96.31 183 TYR A C 1
ATOM 1298 O O . TYR A 1 183 ? -6.169 4.079 6.936 1.00 96.31 183 TYR A O 1
ATOM 1306 N N . MET A 1 184 ? -6.569 2.011 7.652 1.00 96.56 184 MET A N 1
ATOM 1307 C CA . MET A 1 184 ? -6.511 1.351 6.359 1.00 96.56 184 MET A CA 1
ATOM 1308 C C . MET A 1 184 ? -7.908 1.197 5.751 1.00 96.56 184 MET A C 1
ATOM 1310 O O . MET A 1 184 ? -8.927 1.610 6.317 1.00 96.56 184 MET A O 1
ATOM 1314 N N . LEU A 1 185 ? -7.959 0.554 4.584 1.00 97.12 185 LEU A N 1
ATOM 1315 C CA . LEU A 1 185 ? -9.196 0.210 3.890 1.00 97.12 185 LEU A CA 1
ATOM 1316 C C . LEU A 1 185 ? -10.263 -0.366 4.842 1.00 97.12 185 LEU A C 1
ATOM 1318 O O . LEU A 1 185 ? -10.007 -1.278 5.625 1.00 97.12 185 LEU A O 1
ATOM 1322 N N . GLY A 1 186 ? -11.485 0.161 4.753 1.00 95.25 186 GLY A N 1
ATOM 1323 C CA . GLY A 1 186 ? -12.605 -0.264 5.600 1.00 95.25 186 GLY A CA 1
ATOM 1324 C C . GLY A 1 186 ? -12.542 0.222 7.044 1.00 95.25 186 GLY A C 1
ATOM 1325 O O . GLY A 1 186 ? -13.363 -0.201 7.849 1.00 95.25 186 GLY A O 1
ATOM 1326 N N . GLY A 1 187 ? -11.611 1.124 7.357 1.00 95.31 187 GLY A N 1
ATOM 1327 C CA . GLY A 1 187 ? -11.439 1.680 8.692 1.00 95.31 187 GLY A CA 1
ATOM 1328 C C . GLY A 1 187 ? -10.660 0.763 9.621 1.00 95.31 187 GLY A C 1
ATOM 1329 O O . GLY A 1 187 ? -10.695 0.997 10.817 1.00 95.31 187 GLY A O 1
ATOM 1330 N N . ALA A 1 188 ? -9.984 -0.268 9.103 1.00 94.69 188 ALA A N 1
ATOM 1331 C CA . ALA A 1 188 ? -9.112 -1.133 9.892 1.00 94.69 188 ALA A CA 1
ATOM 1332 C C . ALA A 1 188 ? -7.945 -0.317 10.465 1.00 94.69 188 ALA A C 1
ATOM 1334 O O . ALA A 1 188 ? -7.201 0.281 9.693 1.00 94.69 188 ALA A O 1
ATOM 1335 N N . SER A 1 189 ? -7.768 -0.282 11.785 1.00 94.69 189 SER A N 1
ATOM 1336 C CA . SER A 1 189 ? -6.643 0.444 12.382 1.00 94.69 189 SER A CA 1
ATOM 1337 C C . SER A 1 189 ? -5.314 -0.231 12.034 1.00 94.69 189 SER A C 1
ATOM 1339 O O . SER A 1 189 ? -5.210 -1.462 12.085 1.00 94.69 189 SER A O 1
ATOM 1341 N N . ALA A 1 190 ? -4.320 0.566 11.639 1.00 94.69 190 ALA A N 1
ATOM 1342 C CA . ALA A 1 190 ? -2.994 0.070 11.289 1.00 94.69 190 ALA A CA 1
ATOM 1343 C C . ALA A 1 190 ? -2.111 -0.160 12.516 1.00 94.69 190 ALA A C 1
ATOM 1345 O O . ALA A 1 190 ? -1.331 -1.111 12.494 1.00 94.69 190 ALA A O 1
ATOM 1346 N N . HIS A 1 191 ? -2.240 0.699 13.545 1.00 93.81 191 HIS A N 1
ATOM 1347 C CA . HIS A 1 191 ? -1.326 0.775 14.701 1.00 93.81 191 HIS A CA 1
ATOM 1348 C C . HIS A 1 191 ? 0.126 0.612 14.237 1.00 93.81 191 HIS A C 1
ATOM 1350 O O . HIS A 1 191 ? 0.755 -0.425 14.456 1.00 93.81 191 HIS A O 1
ATOM 1356 N N . TRP A 1 192 ? 0.601 1.573 13.437 1.00 97.06 192 TRP A N 1
ATOM 1357 C CA . TRP A 1 192 ? 1.924 1.463 12.834 1.00 97.06 192 TRP A CA 1
ATOM 1358 C C . TRP A 1 192 ? 2.980 1.402 13.928 1.00 97.06 192 TRP A C 1
ATOM 1360 O O . TRP A 1 192 ? 3.032 2.279 14.779 1.00 97.06 192 TRP A O 1
ATOM 1370 N N . THR A 1 193 ? 3.873 0.424 13.875 1.00 97.50 193 THR A N 1
ATOM 1371 C CA . THR A 1 193 ? 5.029 0.355 14.766 1.00 97.50 193 THR A CA 1
ATOM 1372 C C . THR A 1 193 ? 6.329 0.449 13.987 1.00 97.50 193 THR A C 1
ATOM 1374 O O . THR A 1 193 ? 6.383 0.194 12.780 1.00 97.50 193 THR A O 1
ATOM 1377 N N . LYS A 1 194 ? 7.411 0.838 14.670 1.00 97.88 194 LYS A N 1
ATOM 1378 C CA . LYS A 1 194 ? 8.749 0.789 14.073 1.00 97.88 194 LYS A CA 1
ATOM 1379 C C . LYS A 1 194 ? 9.206 -0.656 13.877 1.00 97.88 194 LYS A C 1
ATOM 1381 O O . LYS A 1 194 ? 9.177 -1.454 14.817 1.00 97.88 194 LYS A O 1
ATOM 1386 N N . ASP A 1 195 ? 9.731 -0.948 12.693 1.00 97.94 195 ASP A N 1
ATOM 1387 C CA . ASP A 1 195 ? 10.322 -2.241 12.345 1.00 97.94 195 ASP A CA 1
ATOM 1388 C C . ASP A 1 195 ? 11.706 -2.059 11.708 1.00 97.94 195 ASP A C 1
ATOM 1390 O O . ASP A 1 195 ? 11.869 -2.019 10.487 1.00 97.94 195 ASP A O 1
ATOM 1394 N N . GLY A 1 196 ? 12.729 -1.927 12.553 1.00 98.06 196 GLY A N 1
ATOM 1395 C CA . GLY A 1 196 ? 14.089 -1.625 12.124 1.00 98.06 196 GLY A CA 1
ATOM 1396 C C . GLY A 1 196 ? 14.284 -0.145 11.789 1.00 98.06 196 GLY A C 1
ATOM 1397 O O . GLY A 1 196 ? 13.509 0.725 12.186 1.00 98.06 196 GLY A O 1
ATOM 1398 N N . ALA A 1 197 ? 15.362 0.150 11.068 1.00 97.69 197 ALA A N 1
ATOM 1399 C CA . ALA A 1 197 ? 15.661 1.490 10.578 1.00 97.69 197 ALA A CA 1
ATOM 1400 C C . ALA A 1 197 ? 16.353 1.425 9.214 1.00 97.69 197 ALA A C 1
ATOM 1402 O O . ALA A 1 197 ? 16.970 0.419 8.858 1.00 97.69 197 ALA A O 1
ATOM 1403 N N . VAL A 1 198 ? 16.258 2.518 8.458 1.00 96.69 198 VAL A N 1
ATOM 1404 C CA . VAL A 1 198 ? 16.875 2.662 7.137 1.00 96.69 198 VAL A CA 1
ATOM 1405 C C . VAL A 1 198 ? 18.094 3.577 7.235 1.00 96.69 198 VAL A C 1
ATOM 1407 O O . VAL A 1 198 ? 18.048 4.632 7.864 1.00 96.69 198 VAL A O 1
ATOM 1410 N N . THR A 1 199 ? 19.182 3.190 6.575 1.00 94.50 199 THR A N 1
ATOM 1411 C CA . THR A 1 199 ? 20.425 3.962 6.457 1.00 94.50 199 THR A CA 1
ATOM 1412 C C . THR A 1 199 ? 20.791 4.188 4.995 1.00 94.50 199 THR A C 1
ATOM 1414 O O . THR A 1 199 ? 20.379 3.444 4.104 1.00 94.50 199 THR A O 1
ATOM 1417 N N . ILE A 1 200 ? 21.590 5.224 4.732 1.00 92.38 200 ILE A N 1
ATOM 1418 C CA . ILE A 1 200 ? 22.154 5.502 3.407 1.00 92.38 200 ILE A CA 1
ATOM 1419 C C . ILE A 1 200 ? 23.664 5.286 3.463 1.00 92.38 200 ILE A C 1
ATOM 1421 O O . ILE A 1 200 ? 24.373 5.993 4.175 1.00 92.38 200 ILE A O 1
ATOM 1425 N N . ASN A 1 201 ? 24.148 4.338 2.658 1.00 87.25 201 ASN A N 1
ATOM 1426 C CA . ASN A 1 201 ? 25.563 4.006 2.531 1.00 87.25 201 ASN A CA 1
ATOM 1427 C C . ASN A 1 201 ? 26.062 4.397 1.137 1.00 87.25 201 ASN A C 1
ATOM 1429 O O . ASN A 1 201 ? 25.875 3.669 0.156 1.00 87.25 201 ASN A O 1
ATOM 1433 N N . LEU A 1 202 ? 26.697 5.568 1.050 1.00 85.94 202 LEU A N 1
ATOM 1434 C CA . LEU A 1 202 ? 27.203 6.097 -0.214 1.00 85.94 202 LEU A CA 1
ATOM 1435 C C . LEU A 1 202 ? 28.208 5.126 -0.870 1.00 85.94 202 LEU A C 1
ATOM 1437 O O . LEU A 1 202 ? 29.016 4.510 -0.175 1.00 85.94 202 LEU A O 1
ATOM 1441 N N . PRO A 1 203 ? 28.187 4.995 -2.210 1.00 83.38 203 PRO A N 1
ATOM 1442 C CA . PRO A 1 203 ? 27.467 5.848 -3.162 1.00 83.38 203 PRO A CA 1
ATOM 1443 C C . PRO A 1 203 ? 25.999 5.455 -3.404 1.00 83.38 203 PRO A C 1
ATOM 1445 O O . PRO A 1 203 ? 25.319 6.130 -4.172 1.00 83.38 203 PRO A O 1
ATOM 1448 N N . SER A 1 204 ? 25.500 4.378 -2.787 1.00 86.38 204 SER A N 1
ATOM 1449 C CA . SER A 1 204 ? 24.106 3.957 -2.949 1.00 86.38 204 SER A CA 1
ATOM 1450 C C . SER A 1 204 ? 23.168 4.855 -2.146 1.00 86.38 204 SER A C 1
ATOM 1452 O O . SER A 1 204 ? 23.394 5.114 -0.966 1.00 86.38 204 SER A O 1
ATOM 1454 N N . ILE A 1 205 ? 22.082 5.290 -2.782 1.00 88.75 205 ILE A N 1
ATOM 1455 C CA . ILE A 1 205 ? 21.016 6.093 -2.162 1.00 88.75 205 ILE A CA 1
ATOM 1456 C C . ILE A 1 205 ? 19.686 5.333 -2.076 1.00 88.75 205 ILE A C 1
ATOM 1458 O O . ILE A 1 205 ? 18.650 5.924 -1.796 1.00 88.75 205 ILE A O 1
ATOM 1462 N N . LEU A 1 206 ? 19.700 4.022 -2.344 1.00 91.19 206 LEU A N 1
ATOM 1463 C CA . LEU A 1 206 ? 18.494 3.186 -2.368 1.00 91.19 206 LEU A CA 1
ATOM 1464 C C . LEU A 1 206 ? 18.043 2.718 -0.977 1.00 91.19 206 LEU A C 1
ATOM 1466 O O . LEU A 1 206 ? 17.023 2.040 -0.867 1.00 91.19 206 LEU A O 1
ATOM 1470 N N . GLY A 1 207 ? 18.797 3.069 0.065 1.00 93.56 207 GLY A N 1
ATOM 1471 C CA . GLY A 1 207 ? 18.556 2.638 1.436 1.00 93.56 207 GLY A CA 1
ATOM 1472 C C . GLY A 1 207 ? 19.003 1.198 1.694 1.00 93.56 207 GLY A C 1
ATOM 1473 O O . GLY A 1 207 ? 18.834 0.312 0.852 1.00 93.56 207 GLY A O 1
ATOM 1474 N N . GLU A 1 208 ? 19.567 0.980 2.873 1.00 95.31 208 GLU A N 1
ATOM 1475 C CA . GLU A 1 208 ? 19.885 -0.327 3.452 1.00 95.31 208 GLU A CA 1
ATOM 1476 C C . GLU A 1 208 ? 19.291 -0.400 4.861 1.00 95.31 208 GLU A C 1
ATOM 1478 O O . GLU A 1 208 ? 19.003 0.632 5.468 1.00 95.31 208 GLU A O 1
ATOM 1483 N N . ALA A 1 209 ? 19.112 -1.603 5.397 1.00 96.44 209 ALA A N 1
ATOM 1484 C CA . ALA A 1 209 ? 18.708 -1.752 6.790 1.00 96.44 209 ALA A CA 1
ATOM 1485 C C . ALA A 1 209 ? 19.873 -1.421 7.734 1.00 96.44 209 ALA A C 1
ATOM 1487 O O . ALA A 1 209 ? 21.016 -1.806 7.477 1.00 96.44 209 ALA A O 1
ATOM 1488 N N . ASP A 1 210 ? 19.584 -0.722 8.829 1.00 96.75 210 ASP A N 1
ATOM 1489 C CA . ASP A 1 210 ? 20.515 -0.592 9.947 1.00 96.75 210 ASP A CA 1
ATOM 1490 C C . ASP A 1 210 ? 20.597 -1.934 10.696 1.00 96.75 210 ASP A C 1
ATOM 1492 O O . ASP A 1 210 ? 19.606 -2.346 11.305 1.00 96.75 210 ASP A O 1
ATOM 1496 N N . PRO A 1 211 ? 21.749 -2.629 10.698 1.00 94.75 211 PRO A N 1
ATOM 1497 C CA . PRO A 1 211 ? 21.877 -3.916 11.375 1.00 94.75 211 PRO A CA 1
ATOM 1498 C C . PRO A 1 211 ? 21.763 -3.820 12.905 1.00 94.75 211 PRO A C 1
ATOM 1500 O O . PRO A 1 211 ? 21.610 -4.851 13.557 1.00 94.75 211 PRO A O 1
ATOM 1503 N N . ALA A 1 212 ? 21.879 -2.622 13.490 1.00 96.31 212 ALA A N 1
ATOM 1504 C CA . ALA A 1 212 ? 21.750 -2.408 14.928 1.00 96.31 212 ALA A CA 1
ATOM 1505 C C . ALA A 1 212 ? 20.315 -2.070 15.366 1.00 96.31 212 ALA A C 1
ATOM 1507 O O . ALA A 1 212 ? 20.023 -2.106 16.563 1.00 96.31 212 ALA A O 1
ATOM 1508 N N . ALA A 1 213 ? 19.426 -1.730 14.430 1.00 97.25 213 ALA A N 1
ATOM 1509 C CA . ALA A 1 213 ? 18.063 -1.341 14.756 1.00 97.25 213 ALA A CA 1
ATOM 1510 C C . ALA A 1 213 ? 17.198 -2.561 15.097 1.00 97.25 213 ALA A C 1
ATOM 1512 O O . ALA A 1 213 ? 17.201 -3.574 14.397 1.00 97.25 213 ALA A O 1
ATOM 1513 N N . ALA A 1 214 ? 16.429 -2.449 16.181 1.00 97.19 214 ALA A N 1
ATOM 1514 C CA . ALA A 1 214 ? 15.492 -3.487 16.584 1.00 97.19 214 ALA A CA 1
ATOM 1515 C C . ALA A 1 214 ? 14.319 -3.572 15.599 1.00 97.19 214 ALA A C 1
ATOM 1517 O O . ALA A 1 214 ? 13.744 -2.557 15.206 1.00 97.19 214 ALA A O 1
ATOM 1518 N N . ARG A 1 215 ? 13.960 -4.802 15.241 1.00 97.31 215 ARG A N 1
ATOM 1519 C CA . ARG A 1 215 ? 12.812 -5.143 14.397 1.00 97.31 215 ARG A CA 1
ATOM 1520 C C . ARG A 1 215 ? 11.593 -5.523 15.227 1.00 97.31 215 ARG A C 1
ATOM 1522 O O . ARG A 1 215 ? 11.763 -5.934 16.376 1.00 97.31 215 ARG A O 1
ATOM 1529 N N . HIS A 1 216 ? 10.403 -5.419 14.635 1.00 94.94 216 HIS A N 1
ATOM 1530 C CA . HIS A 1 216 ? 9.125 -5.793 15.259 1.00 94.94 216 HIS A CA 1
ATOM 1531 C C . HIS A 1 216 ? 8.923 -5.181 16.649 1.00 94.94 216 HIS A C 1
ATOM 1533 O O . HIS A 1 216 ? 8.696 -5.877 17.645 1.00 94.94 216 HIS A O 1
ATOM 1539 N N . THR A 1 217 ? 9.099 -3.864 16.746 1.00 95.38 217 THR A N 1
ATOM 1540 C CA . THR A 1 217 ? 8.994 -3.169 18.030 1.00 95.38 217 THR A CA 1
ATOM 1541 C C . THR A 1 217 ? 7.537 -2.880 18.387 1.00 95.38 217 THR A C 1
ATOM 1543 O O . THR A 1 217 ? 6.630 -2.985 17.565 1.00 95.38 217 THR A O 1
ATOM 1546 N N . THR A 1 218 ? 7.312 -2.459 19.630 1.00 93.94 218 THR A N 1
ATOM 1547 C CA . THR A 1 218 ? 6.019 -1.934 20.091 1.00 93.94 218 THR A CA 1
ATOM 1548 C C . THR A 1 218 ? 5.976 -0.404 20.083 1.00 93.94 218 THR A C 1
ATOM 1550 O O . THR A 1 218 ? 5.098 0.181 20.714 1.00 93.94 218 THR A O 1
ATOM 1553 N N . GLU A 1 219 ? 6.964 0.263 19.475 1.00 96.12 219 GLU A N 1
ATOM 1554 C CA . GLU A 1 219 ? 7.002 1.724 19.409 1.00 96.12 219 GLU A CA 1
ATOM 1555 C C . GLU A 1 219 ? 6.045 2.202 18.317 1.00 96.12 219 GLU A C 1
ATOM 1557 O O . GLU A 1 219 ? 6.348 2.080 17.130 1.00 96.12 219 GLU A O 1
ATOM 1562 N N . GLU A 1 220 ? 4.893 2.722 18.738 1.00 95.25 220 GLU A N 1
ATOM 1563 C CA . GLU A 1 220 ? 3.842 3.226 17.854 1.00 95.25 220 GLU A CA 1
ATOM 1564 C C . GLU A 1 220 ? 4.275 4.513 17.131 1.00 95.25 220 GLU A C 1
ATOM 1566 O O . GLU A 1 220 ? 4.912 5.406 17.696 1.00 95.25 220 GLU A O 1
ATOM 1571 N N . VAL A 1 221 ? 3.864 4.619 15.874 1.00 96.62 221 VAL A N 1
ATOM 1572 C CA . VAL A 1 221 ? 4.025 5.760 14.982 1.00 96.62 221 VAL A CA 1
ATOM 1573 C C . VAL A 1 221 ? 2.629 6.115 14.480 1.00 96.62 221 VAL A C 1
ATOM 1575 O O . VAL A 1 221 ? 1.878 5.257 14.040 1.00 96.62 221 VAL A O 1
ATOM 1578 N N . SER A 1 222 ? 2.250 7.382 14.562 1.00 95.75 222 SER A N 1
ATOM 1579 C CA . SER A 1 222 ? 0.933 7.848 14.112 1.00 95.75 222 SER A CA 1
ATOM 1580 C C . SER A 1 222 ? 1.041 9.247 13.531 1.00 95.75 222 SER A C 1
ATOM 1582 O O . SER A 1 222 ? 2.091 9.887 13.653 1.00 95.75 222 SER A O 1
ATOM 1584 N N . ASN A 1 223 ? -0.039 9.742 12.923 1.00 95.50 223 ASN A N 1
ATOM 1585 C CA . ASN A 1 223 ? -0.111 11.102 12.381 1.00 95.50 223 ASN A CA 1
ATOM 1586 C C . ASN A 1 223 ? 1.012 11.414 11.369 1.00 95.50 223 ASN A C 1
ATOM 1588 O O . ASN A 1 223 ? 1.596 12.502 11.366 1.00 95.50 223 ASN A O 1
ATOM 1592 N N . ILE A 1 224 ? 1.326 10.451 10.499 1.00 97.31 224 ILE A N 1
ATOM 1593 C CA . ILE A 1 224 ? 2.356 10.602 9.467 1.00 97.31 224 ILE A CA 1
ATOM 1594 C C . ILE A 1 224 ? 1.810 11.515 8.364 1.00 97.31 224 ILE A C 1
ATOM 1596 O O . ILE A 1 224 ? 1.058 11.079 7.494 1.00 97.31 224 ILE A O 1
ATOM 1600 N N . VAL A 1 225 ? 2.197 12.793 8.389 1.00 95.81 225 VAL A N 1
ATOM 1601 C CA . VAL A 1 225 ? 1.752 13.811 7.424 1.00 95.81 225 VAL A CA 1
ATOM 1602 C C . VAL A 1 225 ? 2.951 14.573 6.880 1.00 95.81 225 VAL A C 1
ATOM 1604 O O . VAL A 1 225 ? 3.700 15.177 7.645 1.00 95.81 225 VAL A O 1
ATOM 1607 N N . ASN A 1 226 ? 3.124 14.576 5.554 1.00 94.31 226 ASN A N 1
ATOM 1608 C CA . ASN A 1 226 ? 4.252 15.224 4.869 1.00 94.31 226 ASN A CA 1
ATOM 1609 C C . ASN A 1 226 ? 5.623 14.863 5.472 1.00 94.31 226 ASN A C 1
ATOM 1611 O O . ASN A 1 226 ? 6.546 15.677 5.489 1.00 94.31 226 ASN A O 1
ATOM 1615 N N . ASN A 1 227 ? 5.761 13.637 5.974 1.00 94.56 227 ASN A N 1
ATOM 1616 C CA . ASN A 1 227 ? 6.945 13.195 6.689 1.00 94.56 227 ASN A CA 1
ATOM 1617 C C . ASN A 1 227 ? 8.140 13.052 5.736 1.00 94.56 227 ASN A C 1
ATOM 1619 O O . ASN A 1 227 ? 8.104 12.272 4.776 1.00 94.56 227 ASN A O 1
ATOM 1623 N N . THR A 1 228 ? 9.217 13.775 6.034 1.00 93.12 228 THR A N 1
ATOM 1624 C CA . THR A 1 228 ? 10.480 13.751 5.279 1.00 93.12 228 THR A CA 1
ATOM 1625 C C . THR A 1 228 ? 11.562 12.901 5.938 1.00 93.12 228 THR A C 1
ATOM 1627 O O . THR A 1 228 ? 12.670 12.833 5.414 1.00 93.12 228 THR A O 1
ATOM 1630 N N . ASP A 1 229 ? 11.254 12.249 7.058 1.00 92.25 229 ASP A N 1
ATOM 1631 C CA . ASP A 1 229 ? 12.152 11.305 7.717 1.00 92.25 229 ASP A CA 1
ATOM 1632 C C . ASP A 1 229 ? 12.091 9.920 7.057 1.00 92.25 229 ASP A C 1
ATOM 1634 O O . ASP A 1 229 ? 11.133 9.567 6.357 1.00 92.25 229 ASP A O 1
ATOM 1638 N N . MET A 1 230 ? 13.139 9.125 7.273 1.00 94.94 230 MET A N 1
ATOM 1639 C CA . MET A 1 230 ? 13.153 7.723 6.864 1.00 94.94 230 MET A CA 1
ATOM 1640 C C . MET A 1 230 ? 12.254 6.908 7.792 1.00 94.94 230 MET A C 1
ATOM 1642 O O . MET A 1 230 ? 12.402 6.956 9.011 1.00 94.94 230 MET A O 1
ATOM 1646 N N . LEU A 1 231 ? 11.333 6.154 7.203 1.00 97.12 231 LEU A N 1
ATOM 1647 C CA . LEU A 1 231 ? 10.372 5.314 7.905 1.00 97.12 231 LEU A CA 1
ATOM 1648 C C . LEU A 1 231 ? 10.668 3.845 7.616 1.00 97.12 231 LEU A C 1
ATOM 1650 O O . LEU A 1 231 ? 11.024 3.483 6.494 1.00 97.12 231 LEU A O 1
ATOM 1654 N N . ALA A 1 232 ? 10.470 3.009 8.627 1.00 98.38 232 ALA A N 1
ATOM 1655 C CA . ALA A 1 232 ? 10.420 1.560 8.524 1.00 98.38 232 ALA A CA 1
ATOM 1656 C C . ALA A 1 232 ? 9.260 1.096 9.407 1.00 98.38 232 ALA A C 1
ATOM 1658 O O . ALA A 1 232 ? 9.361 1.142 10.634 1.00 98.38 232 ALA A O 1
ATOM 1659 N N . LEU A 1 233 ? 8.136 0.772 8.774 1.00 98.50 233 LEU A N 1
ATOM 1660 C CA . LEU A 1 233 ? 6.858 0.552 9.440 1.00 98.50 233 LEU A CA 1
ATOM 1661 C C . LEU A 1 233 ? 6.403 -0.894 9.301 1.00 98.50 233 LEU A C 1
ATOM 1663 O O . LEU A 1 233 ? 6.542 -1.506 8.236 1.00 98.50 233 LEU A O 1
ATOM 1667 N N . GLU A 1 234 ? 5.772 -1.370 10.361 1.00 97.25 234 GLU A N 1
ATOM 1668 C CA . GLU A 1 234 ? 4.974 -2.584 10.411 1.00 97.25 234 GLU A CA 1
ATOM 1669 C C . GLU A 1 234 ? 3.562 -2.234 10.890 1.00 97.25 234 GLU A C 1
ATOM 1671 O O . GLU A 1 234 ? 3.380 -1.329 11.701 1.00 97.25 234 GLU A O 1
ATOM 1676 N N . SER A 1 235 ? 2.546 -2.919 10.371 1.00 94.81 235 SER A N 1
ATOM 1677 C CA . SER A 1 235 ? 1.179 -2.811 10.883 1.00 94.81 235 SER A CA 1
ATOM 1678 C C . SER A 1 235 ? 1.002 -3.752 12.075 1.00 94.81 235 SER A C 1
ATOM 1680 O O . SER A 1 235 ? 1.126 -4.970 11.913 1.00 94.81 235 SER A O 1
ATOM 1682 N N . ASN A 1 236 ? 0.634 -3.235 13.244 1.00 89.69 236 ASN A N 1
ATOM 1683 C CA . ASN A 1 236 ? 0.285 -4.060 14.394 1.00 89.69 236 ASN A CA 1
ATOM 1684 C C . ASN A 1 236 ? -1.219 -4.354 14.395 1.00 89.69 236 ASN A C 1
ATOM 1686 O O . ASN A 1 236 ? -2.029 -3.627 14.975 1.00 89.69 236 ASN A O 1
ATOM 1690 N N . LEU A 1 237 ? -1.615 -5.447 13.742 1.00 78.38 237 LEU A N 1
ATOM 1691 C CA . LEU A 1 237 ? -3.019 -5.844 13.678 1.00 78.38 237 LEU A CA 1
ATOM 1692 C C . LEU A 1 237 ? -3.529 -6.311 15.049 1.00 78.38 237 LEU A C 1
ATOM 1694 O O . LEU A 1 237 ? -3.485 -7.493 15.397 1.00 78.38 237 LEU A O 1
ATOM 1698 N N . ARG A 1 238 ? -4.077 -5.379 15.825 1.00 64.75 238 ARG A N 1
ATOM 1699 C CA . ARG A 1 238 ? -4.837 -5.685 17.035 1.00 64.75 238 ARG A CA 1
ATOM 1700 C C . ARG A 1 238 ? -6.253 -6.110 16.602 1.00 64.75 238 ARG A C 1
ATOM 1702 O O . ARG A 1 238 ? -6.980 -5.327 15.998 1.00 64.75 238 ARG A O 1
ATOM 1709 N N . TYR A 1 239 ? -6.654 -7.347 16.917 1.00 54.47 239 TYR A N 1
ATOM 1710 C CA . TYR A 1 239 ? -7.996 -7.930 16.680 1.00 54.47 239 TYR A CA 1
ATOM 1711 C C . TYR A 1 239 ? -8.357 -8.298 15.223 1.00 54.47 239 TYR A C 1
ATOM 1713 O O . TYR A 1 239 ? -7.526 -8.351 14.323 1.00 54.47 239 TYR A O 1
ATOM 1721 N N . SER A 1 240 ? -9.646 -8.575 14.987 1.00 61.34 240 SER A N 1
ATOM 1722 C CA . SER A 1 240 ? -10.271 -8.807 13.678 1.00 61.34 240 SER A CA 1
ATOM 1723 C C . SER A 1 240 ? -10.308 -7.567 12.765 1.00 61.34 240 SER A C 1
ATOM 1725 O O . SER A 1 240 ? -11.104 -7.548 11.826 1.00 61.34 240 SER A O 1
ATOM 1727 N N . SER A 1 241 ? -9.495 -6.535 13.026 1.00 72.12 241 SER A N 1
ATOM 1728 C CA . SER A 1 241 ? -9.523 -5.242 12.325 1.00 72.12 241 SER A CA 1
ATOM 1729 C C . SER A 1 241 ? -9.377 -5.404 10.817 1.00 72.12 241 SER A C 1
ATOM 1731 O O . SER A 1 241 ? -10.098 -4.775 10.042 1.00 72.12 241 SER A O 1
ATOM 1733 N N . ILE A 1 242 ? -8.544 -6.352 10.388 1.00 89.75 242 ILE A N 1
ATOM 1734 C CA . ILE A 1 242 ? -8.303 -6.602 8.970 1.00 89.75 242 ILE A CA 1
ATOM 1735 C C . ILE A 1 242 ? -9.515 -7.172 8.221 1.00 89.75 242 ILE A C 1
ATOM 1737 O O . ILE A 1 242 ? -9.579 -7.066 6.997 1.00 89.75 242 ILE A O 1
ATOM 1741 N N . ALA A 1 243 ? -10.504 -7.741 8.920 1.00 92.00 243 ALA A N 1
ATOM 1742 C CA . ALA A 1 243 ? -11.708 -8.269 8.282 1.00 92.00 243 ALA A CA 1
ATOM 1743 C C . ALA A 1 243 ? -12.482 -7.164 7.545 1.00 92.00 243 ALA A C 1
ATOM 1745 O O . ALA A 1 243 ? -13.003 -7.409 6.457 1.00 92.00 243 ALA A O 1
ATOM 1746 N N . ALA A 1 244 ? -12.509 -5.938 8.080 1.00 93.44 244 ALA A N 1
ATOM 1747 C CA . ALA A 1 244 ? -13.147 -4.805 7.411 1.00 93.44 244 ALA A CA 1
ATOM 1748 C C . ALA A 1 244 ? -12.488 -4.514 6.050 1.00 93.44 244 ALA A C 1
ATOM 1750 O O . ALA A 1 244 ? -13.176 -4.391 5.033 1.00 93.44 244 ALA A O 1
ATOM 1751 N N . ALA A 1 245 ? -11.152 -4.502 6.012 1.00 95.38 245 ALA A N 1
ATOM 1752 C CA . ALA A 1 245 ? -10.383 -4.324 4.785 1.00 95.38 245 ALA A CA 1
ATOM 1753 C C . ALA A 1 245 ? -10.610 -5.474 3.797 1.00 95.38 245 ALA A C 1
ATOM 1755 O O . ALA A 1 245 ? -10.878 -5.244 2.619 1.00 95.38 245 ALA A O 1
ATOM 1756 N N . GLN A 1 246 ? -10.546 -6.719 4.280 1.00 95.19 246 GLN A N 1
ATOM 1757 C CA . GLN A 1 246 ? -10.718 -7.919 3.459 1.00 95.19 246 GLN A CA 1
ATOM 1758 C C . GLN A 1 246 ? -12.078 -7.966 2.765 1.00 95.19 246 GLN A C 1
ATOM 1760 O O . GLN A 1 246 ? -12.153 -8.381 1.613 1.00 95.19 246 GLN A O 1
ATOM 1765 N N . ASN A 1 247 ? -13.136 -7.518 3.441 1.00 94.56 247 ASN A N 1
ATOM 1766 C CA . ASN A 1 247 ? -14.478 -7.483 2.867 1.00 94.56 247 ASN A CA 1
ATOM 1767 C C . ASN A 1 247 ? -14.675 -6.352 1.848 1.00 94.56 247 ASN A C 1
ATOM 1769 O O . ASN A 1 247 ? -15.517 -6.483 0.962 1.00 94.56 247 ASN A O 1
ATOM 1773 N N . LYS A 1 248 ? -13.926 -5.246 1.958 1.00 95.75 248 LYS A N 1
ATOM 1774 C CA . LYS A 1 248 ? -14.019 -4.120 1.012 1.00 95.75 248 LYS A CA 1
ATOM 1775 C C . LYS A 1 248 ? -13.074 -4.227 -0.180 1.00 95.75 248 LYS A C 1
ATOM 1777 O O . LYS A 1 248 ? -13.298 -3.553 -1.184 1.00 95.75 248 LYS A O 1
ATOM 1782 N N . ALA A 1 249 ? -12.017 -5.022 -0.075 1.00 98.19 249 ALA A N 1
ATOM 1783 C CA . ALA A 1 249 ? -11.003 -5.079 -1.110 1.00 98.19 249 ALA A CA 1
ATOM 1784 C C . ALA A 1 249 ? -11.523 -5.650 -2.432 1.00 98.19 249 ALA A C 1
ATOM 1786 O O . ALA A 1 249 ? -12.236 -6.649 -2.483 1.00 98.19 249 ALA A O 1
ATOM 1787 N N . GLN A 1 250 ? -11.099 -5.012 -3.515 1.00 98.69 250 GLN A N 1
ATOM 1788 C CA . GLN A 1 250 ? -11.365 -5.401 -4.895 1.00 98.69 250 GLN A CA 1
ATOM 1789 C C . GLN A 1 250 ? -10.078 -5.792 -5.629 1.00 98.69 250 GLN A C 1
ATOM 1791 O O . GLN A 1 250 ? -10.131 -6.539 -6.607 1.00 98.69 250 GLN A O 1
ATOM 1796 N N . LEU A 1 251 ? -8.927 -5.298 -5.162 1.00 98.88 251 LEU A N 1
ATOM 1797 C CA . LEU A 1 251 ? -7.602 -5.611 -5.683 1.00 98.88 251 LEU A CA 1
ATOM 1798 C C . LEU A 1 251 ? -6.781 -6.386 -4.644 1.00 98.88 251 LEU A C 1
ATOM 1800 O O . LEU A 1 251 ? -6.784 -6.066 -3.456 1.00 98.88 251 LEU A O 1
ATOM 1804 N N . ILE A 1 252 ? -6.029 -7.385 -5.096 1.00 98.94 252 ILE A N 1
ATOM 1805 C CA . ILE A 1 252 ? -5.091 -8.140 -4.262 1.00 98.94 252 ILE A CA 1
ATOM 1806 C C . ILE A 1 252 ? -3.691 -8.030 -4.862 1.00 98.94 252 ILE A C 1
ATOM 1808 O O . ILE A 1 252 ? -3.464 -8.433 -5.999 1.00 98.94 252 ILE A O 1
ATOM 1812 N N . ILE A 1 253 ? -2.741 -7.534 -4.074 1.00 98.94 253 ILE A N 1
ATOM 1813 C CA . ILE A 1 253 ? -1.311 -7.514 -4.383 1.00 98.94 253 ILE A CA 1
ATOM 1814 C C . ILE A 1 253 ? -0.620 -8.452 -3.396 1.00 98.94 253 ILE A C 1
ATOM 1816 O O . ILE A 1 253 ? -0.462 -8.112 -2.220 1.00 98.94 253 ILE A O 1
ATOM 1820 N N . SER A 1 254 ? -0.264 -9.662 -3.840 1.00 98.94 254 SER A N 1
ATOM 1821 C CA . SER A 1 254 ? 0.200 -10.698 -2.910 1.00 98.94 254 SER A CA 1
ATOM 1822 C C . SER A 1 254 ? 1.215 -11.693 -3.460 1.00 98.94 254 SER A C 1
ATOM 1824 O O . SER A 1 254 ? 1.173 -12.054 -4.628 1.00 98.94 254 SER A O 1
ATOM 1826 N N . GLY A 1 255 ? 2.126 -12.176 -2.613 1.00 98.88 255 GLY A N 1
ATOM 1827 C CA . GLY A 1 255 ? 3.123 -13.178 -3.006 1.00 98.88 255 GLY A CA 1
ATOM 1828 C C . GLY A 1 255 ? 4.216 -12.638 -3.928 1.00 98.88 255 GLY A C 1
ATOM 1829 O O . GLY A 1 255 ? 4.979 -13.418 -4.489 1.00 98.88 255 GLY A O 1
ATOM 1830 N N . ASN A 1 256 ? 4.290 -11.322 -4.137 1.00 98.94 256 ASN A N 1
ATOM 1831 C CA . ASN A 1 256 ? 5.285 -10.728 -5.021 1.00 98.94 256 ASN A CA 1
ATOM 1832 C C . ASN A 1 256 ? 6.630 -10.575 -4.302 1.00 98.94 256 ASN A C 1
ATOM 1834 O O . ASN A 1 256 ? 6.684 -10.436 -3.080 1.00 98.94 256 ASN A O 1
ATOM 1838 N N . THR A 1 257 ? 7.727 -10.606 -5.055 1.00 98.81 257 THR A N 1
ATOM 1839 C CA . THR A 1 257 ? 9.085 -10.560 -4.500 1.00 98.81 257 THR A CA 1
ATOM 1840 C C . THR A 1 257 ? 9.961 -9.548 -5.225 1.00 98.81 257 THR A C 1
ATOM 1842 O O . THR A 1 257 ? 9.935 -9.473 -6.453 1.00 98.81 257 THR A O 1
ATOM 1845 N N . ALA A 1 258 ? 10.764 -8.805 -4.464 1.00 98.19 258 ALA A N 1
ATOM 1846 C CA . ALA A 1 258 ? 11.812 -7.914 -4.959 1.00 98.19 258 ALA A CA 1
ATOM 1847 C C . ALA A 1 258 ? 12.959 -7.802 -3.941 1.00 98.19 258 ALA A C 1
ATOM 1849 O O . ALA A 1 258 ? 12.870 -8.346 -2.841 1.00 98.19 258 ALA A O 1
ATOM 1850 N N . GLN A 1 259 ? 14.032 -7.074 -4.256 1.00 97.50 259 GLN A N 1
ATOM 1851 C CA . GLN A 1 259 ? 14.981 -6.660 -3.217 1.00 97.50 259 GLN A CA 1
ATOM 1852 C C . GLN A 1 259 ? 14.382 -5.566 -2.341 1.00 97.50 259 GLN A C 1
ATOM 1854 O O . GLN A 1 259 ? 14.531 -5.598 -1.122 1.00 97.50 259 GLN A O 1
ATOM 1859 N N . ARG A 1 260 ? 13.678 -4.616 -2.959 1.00 98.00 260 ARG A N 1
ATOM 1860 C CA . ARG A 1 260 ? 13.006 -3.511 -2.272 1.00 98.00 260 ARG A CA 1
ATOM 1861 C C . ARG A 1 260 ? 11.592 -3.349 -2.797 1.00 98.00 260 ARG A C 1
ATOM 1863 O O . ARG A 1 260 ? 11.399 -3.325 -4.013 1.00 98.00 260 ARG A O 1
ATOM 1870 N N . GLY A 1 261 ? 10.609 -3.219 -1.916 1.00 98.50 261 GLY A N 1
ATOM 1871 C CA . GLY A 1 261 ? 9.227 -3.085 -2.367 1.00 98.50 261 GLY A CA 1
ATOM 1872 C C . GLY A 1 261 ? 8.723 -4.387 -2.973 1.0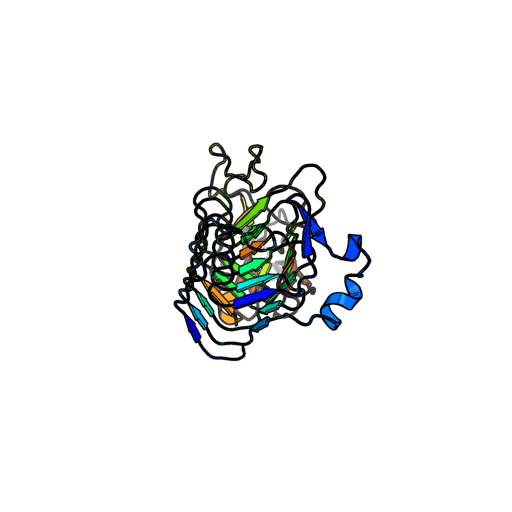0 98.50 261 GLY A C 1
ATOM 1873 O O . GLY A 1 261 ? 8.513 -4.457 -4.184 1.00 98.50 261 GLY A O 1
ATOM 1874 N N . GLY A 1 262 ? 8.581 -5.436 -2.159 1.00 98.69 262 GLY A N 1
ATOM 1875 C CA . GLY A 1 262 ? 8.093 -6.738 -2.628 1.00 98.69 262 GLY A CA 1
ATOM 1876 C C . GLY A 1 262 ? 6.770 -6.594 -3.380 1.00 98.69 262 GLY A C 1
ATOM 1877 O O . GLY A 1 262 ? 6.633 -7.069 -4.507 1.00 98.69 262 GLY A O 1
ATOM 1878 N N . GLY A 1 263 ? 5.834 -5.841 -2.798 1.00 98.88 263 GLY A N 1
ATOM 1879 C CA . GLY A 1 263 ? 4.649 -5.346 -3.491 1.00 98.88 263 GLY A CA 1
ATOM 1880 C C . GLY A 1 263 ? 4.997 -4.181 -4.419 1.00 98.88 263 GLY A C 1
ATOM 1881 O O . GLY A 1 263 ? 5.021 -4.333 -5.641 1.00 98.88 263 GLY A O 1
ATOM 1882 N N . ILE A 1 264 ? 5.262 -3.011 -3.841 1.00 98.94 264 ILE A N 1
ATOM 1883 C CA . ILE A 1 264 ? 5.391 -1.745 -4.571 1.00 98.94 264 ILE A CA 1
ATOM 1884 C C . ILE A 1 264 ? 6.792 -1.160 -4.395 1.00 98.94 264 ILE A C 1
ATOM 1886 O O . ILE A 1 264 ? 7.234 -0.939 -3.276 1.00 98.94 264 ILE A O 1
ATOM 1890 N N . GLY A 1 265 ? 7.472 -0.830 -5.489 1.00 98.50 265 GLY A N 1
ATOM 1891 C CA . GLY A 1 265 ? 8.670 0.012 -5.474 1.00 98.50 265 GLY A CA 1
ATOM 1892 C C . GLY A 1 265 ? 8.401 1.344 -6.170 1.00 98.50 265 GLY A C 1
ATOM 1893 O O . GLY A 1 265 ? 7.702 1.376 -7.181 1.00 98.50 265 GLY A O 1
ATOM 1894 N N . SER A 1 266 ? 8.939 2.456 -5.673 1.00 97.62 266 SER A N 1
ATOM 1895 C CA . SER A 1 266 ? 8.660 3.755 -6.293 1.00 97.62 266 SER A CA 1
ATOM 1896 C C . SER A 1 266 ? 9.806 4.758 -6.202 1.00 97.62 266 SER A C 1
ATOM 1898 O O . SER A 1 266 ? 10.299 5.066 -5.120 1.00 97.62 266 SER A O 1
ATOM 1900 N N . ASN A 1 267 ? 10.148 5.348 -7.350 1.00 95.38 267 ASN A N 1
ATOM 1901 C CA . ASN A 1 267 ? 10.873 6.620 -7.443 1.00 95.38 267 ASN A CA 1
ATOM 1902 C C . ASN A 1 267 ? 9.940 7.807 -7.764 1.00 95.38 267 ASN A C 1
ATOM 1904 O O . ASN A 1 267 ? 10.405 8.943 -7.859 1.00 95.38 267 ASN A O 1
ATOM 1908 N N . GLY A 1 268 ? 8.666 7.535 -8.056 1.00 95.44 268 GLY A N 1
ATOM 1909 C CA . GLY A 1 268 ? 7.634 8.527 -8.361 1.00 95.44 268 GLY A CA 1
ATOM 1910 C C . GLY A 1 268 ? 6.566 8.559 -7.272 1.00 95.44 268 GLY A C 1
ATOM 1911 O O . GLY A 1 268 ? 6.845 8.275 -6.106 1.00 95.44 268 GLY A O 1
ATOM 1912 N N . THR A 1 269 ? 5.331 8.873 -7.643 1.00 97.12 269 THR A N 1
ATOM 1913 C CA . THR A 1 269 ? 4.230 8.984 -6.680 1.00 97.12 269 THR A CA 1
ATOM 1914 C C . THR A 1 269 ? 3.369 7.724 -6.675 1.00 97.12 269 THR A C 1
ATOM 1916 O O . THR A 1 269 ? 2.987 7.208 -7.727 1.00 97.12 269 THR A O 1
ATOM 1919 N N . VAL A 1 270 ? 3.028 7.245 -5.482 1.00 98.62 270 VAL A N 1
ATOM 1920 C CA . VAL A 1 270 ? 1.978 6.242 -5.279 1.00 98.62 270 VAL A CA 1
ATOM 1921 C C . VAL A 1 270 ? 0.885 6.891 -4.447 1.00 98.62 270 VAL A C 1
ATOM 1923 O O . VAL A 1 270 ? 1.144 7.298 -3.315 1.00 98.62 270 VAL A O 1
ATOM 1926 N N . ILE A 1 271 ? -0.316 6.968 -5.015 1.00 98.56 271 ILE A N 1
ATOM 1927 C CA . ILE A 1 271 ? -1.509 7.468 -4.332 1.00 98.56 271 ILE A CA 1
ATOM 1928 C C . ILE A 1 271 ? -2.451 6.292 -4.124 1.00 98.56 271 ILE A C 1
ATOM 1930 O O . ILE A 1 271 ? -2.735 5.550 -5.071 1.00 98.56 271 ILE A O 1
ATOM 1934 N N . THR A 1 272 ? -2.939 6.115 -2.901 1.00 98.50 272 THR A N 1
ATOM 1935 C CA . THR A 1 272 ? -3.973 5.125 -2.614 1.00 98.50 272 THR A CA 1
ATOM 1936 C C . THR A 1 272 ? -5.235 5.769 -2.087 1.00 98.50 272 THR A C 1
ATOM 1938 O O . THR A 1 272 ? -5.170 6.639 -1.224 1.00 98.50 272 THR A O 1
ATOM 1941 N N . GLY A 1 273 ? -6.380 5.334 -2.611 1.00 98.00 273 GLY A N 1
ATOM 1942 C CA . GLY A 1 273 ? -7.669 5.904 -2.242 1.00 98.00 273 GLY A CA 1
ATOM 1943 C C . GLY A 1 273 ? -7.777 7.394 -2.559 1.00 98.00 273 GLY A C 1
ATOM 1944 O O . GLY A 1 273 ? -7.172 7.898 -3.508 1.00 98.00 273 GLY A O 1
ATOM 1945 N N . GLU A 1 274 ? -8.579 8.089 -1.763 1.00 96.94 274 GLU A N 1
ATOM 1946 C CA . GLU A 1 274 ? -8.877 9.511 -1.925 1.00 96.94 274 GLU A CA 1
ATOM 1947 C C . GLU A 1 274 ? -9.088 10.195 -0.569 1.00 96.94 274 GLU A C 1
ATOM 1949 O O . GLU A 1 274 ? -9.318 9.536 0.446 1.00 96.94 274 GLU A O 1
ATOM 1954 N N . GLU A 1 275 ? -9.041 11.525 -0.553 1.00 96.12 275 GLU A N 1
ATOM 1955 C CA . GLU A 1 275 ? -9.325 12.310 0.648 1.00 96.12 275 GLU A CA 1
ATOM 1956 C C . GLU A 1 275 ? -10.766 12.096 1.152 1.00 96.12 275 GLU A C 1
ATOM 1958 O O . GLU A 1 275 ? -11.715 11.905 0.381 1.00 96.12 275 GLU A O 1
ATOM 1963 N N . GLY A 1 276 ? -10.948 12.186 2.469 1.00 96.69 276 GLY A N 1
ATOM 1964 C CA . GLY A 1 276 ? -12.257 12.090 3.113 1.00 96.69 276 GLY A CA 1
ATOM 1965 C C . GLY A 1 276 ? -12.186 11.293 4.402 1.00 96.69 276 GLY A C 1
ATOM 1966 O O . GLY A 1 276 ? -12.255 10.062 4.396 1.00 96.69 276 GLY A O 1
ATOM 1967 N N . THR A 1 277 ? -12.052 12.010 5.512 1.00 97.56 277 THR A N 1
ATOM 1968 C CA . THR A 1 277 ? -11.985 11.425 6.846 1.00 97.56 277 THR A CA 1
ATOM 1969 C C . THR A 1 277 ? -13.021 12.032 7.781 1.00 97.56 277 THR A C 1
ATOM 1971 O O . THR A 1 277 ? -13.550 13.120 7.547 1.00 97.56 277 THR A O 1
ATOM 1974 N N . GLN A 1 278 ? -13.315 11.304 8.850 1.00 97.75 278 GLN A N 1
ATOM 1975 C CA . GLN A 1 278 ? -14.168 11.726 9.945 1.00 97.75 278 GLN A CA 1
ATOM 1976 C C . GLN A 1 278 ? -13.521 11.367 11.282 1.00 97.75 278 GLN A C 1
ATOM 1978 O O . GLN A 1 278 ? -12.803 10.370 11.397 1.00 97.75 278 GLN A O 1
ATOM 1983 N N . ASP A 1 279 ? -13.845 12.161 12.294 1.00 98.00 279 ASP A N 1
ATOM 1984 C CA . ASP A 1 279 ? -13.456 11.917 13.675 1.00 98.00 279 ASP A CA 1
ATOM 1985 C C . ASP A 1 279 ? -14.697 11.518 14.473 1.00 98.00 279 ASP A C 1
ATOM 1987 O O . ASP A 1 279 ? -15.791 12.047 14.248 1.00 98.00 279 ASP A O 1
ATOM 1991 N N . VAL A 1 280 ? -14.545 10.591 15.417 1.00 97.94 280 VAL A N 1
ATOM 1992 C CA . VAL A 1 280 ? -15.651 10.139 16.267 1.00 97.94 280 VAL A CA 1
ATOM 1993 C C . VAL A 1 280 ? -15.239 10.111 17.731 1.00 97.94 280 VAL A C 1
ATOM 1995 O O . VAL A 1 280 ? -14.238 9.502 18.107 1.00 97.94 280 VAL A O 1
ATOM 1998 N N . THR A 1 281 ? -16.041 10.756 18.574 1.00 98.25 281 THR A N 1
ATOM 1999 C CA . THR A 1 281 ? -15.846 10.779 20.025 1.00 98.25 281 THR A CA 1
ATOM 2000 C C . THR A 1 281 ? -16.776 9.780 20.700 1.00 98.25 281 THR A C 1
ATOM 2002 O O . THR A 1 281 ? -17.978 9.752 20.429 1.00 98.25 281 THR A O 1
ATOM 2005 N N . VAL A 1 282 ? -16.232 8.981 21.616 1.00 98.00 282 VAL A N 1
ATOM 2006 C CA . VAL A 1 282 ? -16.999 8.131 22.527 1.00 98.00 282 VAL A CA 1
ATOM 2007 C C . VAL A 1 282 ? -16.831 8.619 23.957 1.00 98.00 282 VAL A C 1
ATOM 2009 O O . VAL A 1 282 ? -15.725 8.940 24.384 1.00 98.00 282 VAL A O 1
ATOM 2012 N N . LYS A 1 283 ? -17.939 8.660 24.702 1.00 97.62 283 LYS A N 1
ATOM 2013 C CA . LYS A 1 283 ? -17.968 9.047 26.111 1.00 97.62 283 LYS A CA 1
ATOM 2014 C C . LYS A 1 283 ? -18.848 8.101 26.912 1.00 97.62 283 LYS A C 1
ATOM 2016 O O . LYS A 1 283 ? -20.023 7.928 26.585 1.00 97.62 283 LYS A O 1
ATOM 2021 N N . LYS A 1 284 ? -18.303 7.524 27.982 1.00 96.62 284 LYS A N 1
ATOM 2022 C CA . LYS A 1 284 ? -19.070 6.711 28.930 1.00 96.62 284 LYS A CA 1
ATOM 2023 C C . LYS A 1 284 ? -19.649 7.604 30.025 1.00 96.62 284 LYS A C 1
ATOM 2025 O O . LYS A 1 284 ? -18.931 8.335 30.701 1.00 96.62 284 LYS A O 1
ATOM 2030 N N . VAL A 1 285 ? -20.965 7.516 30.207 1.00 95.06 285 VAL A N 1
ATOM 2031 C CA . VAL A 1 285 ? -21.696 8.163 31.303 1.00 95.06 285 VAL A CA 1
ATOM 2032 C C . VAL A 1 285 ? -22.234 7.078 32.229 1.00 95.06 285 VAL A C 1
ATOM 2034 O O . VAL A 1 285 ? -22.903 6.148 31.779 1.00 95.06 285 VAL A O 1
ATOM 2037 N N . TRP A 1 286 ? -21.926 7.195 33.518 1.00 93.56 286 TRP A N 1
ATOM 2038 C CA . TRP A 1 286 ? -22.398 6.285 34.557 1.00 93.56 286 TRP A CA 1
ATOM 2039 C C . TRP A 1 286 ? -23.651 6.867 35.221 1.00 93.56 286 TRP A C 1
ATOM 2041 O O . TRP A 1 286 ? -23.569 7.896 35.889 1.00 93.56 286 TRP A O 1
ATOM 2051 N N . ASP A 1 287 ? -24.806 6.223 35.038 1.00 92.44 287 ASP A N 1
ATOM 2052 C CA . ASP A 1 287 ? -26.032 6.549 35.777 1.00 92.44 287 ASP A CA 1
ATOM 2053 C C . ASP A 1 287 ? -26.136 5.655 37.020 1.00 92.44 287 ASP A C 1
ATOM 2055 O O . ASP A 1 287 ? -26.525 4.490 36.943 1.00 92.44 287 ASP A O 1
ATOM 2059 N N . THR A 1 288 ? -25.757 6.207 38.172 1.00 91.75 288 THR A N 1
ATOM 2060 C CA . THR A 1 288 ? -25.837 5.536 39.478 1.00 91.75 288 THR A CA 1
ATOM 2061 C C . THR A 1 288 ? -27.091 5.923 40.262 1.00 91.75 288 THR A C 1
ATOM 2063 O O . THR A 1 288 ? -27.230 5.536 41.419 1.00 91.75 288 THR A O 1
ATOM 2066 N N . SER A 1 289 ? -28.043 6.652 39.664 1.00 93.12 289 SER A N 1
ATOM 2067 C CA . SER A 1 289 ? -29.229 7.143 40.384 1.00 93.12 289 SER A CA 1
ATOM 2068 C C . SER A 1 289 ? -30.068 6.020 41.010 1.00 93.12 289 SER A C 1
ATOM 2070 O O . SER A 1 289 ? -30.568 6.172 42.124 1.00 93.12 289 SER A O 1
ATOM 2072 N N . ALA A 1 290 ? -30.181 4.873 40.332 1.00 91.62 290 ALA A N 1
ATOM 2073 C CA . ALA A 1 290 ? -30.906 3.697 40.818 1.00 91.62 290 ALA A CA 1
ATOM 2074 C C . ALA A 1 290 ? -30.107 2.842 41.823 1.00 91.62 290 ALA A C 1
ATOM 2076 O O . ALA A 1 290 ? -30.696 2.036 42.544 1.00 91.62 290 ALA A O 1
ATOM 2077 N N . ASN A 1 291 ? -28.780 2.998 41.869 1.00 91.25 291 ASN A N 1
ATOM 2078 C CA . ASN A 1 291 ? -27.889 2.291 42.788 1.00 91.25 291 ASN A CA 1
ATOM 2079 C C . ASN A 1 291 ? -26.673 3.172 43.140 1.00 91.25 291 ASN A C 1
ATOM 2081 O O . ASN A 1 291 ? -25.633 3.063 42.486 1.00 91.25 291 ASN A O 1
ATOM 2085 N N . PRO A 1 292 ? -26.792 4.049 44.155 1.00 88.50 292 PRO A N 1
ATOM 2086 C CA . PRO A 1 292 ? -25.737 5.002 44.506 1.00 88.50 292 PRO A CA 1
ATOM 2087 C C . PRO A 1 292 ? -24.422 4.355 44.959 1.00 88.50 292 PRO A C 1
ATOM 2089 O O . PRO A 1 292 ? -23.366 4.957 44.793 1.00 88.50 292 PRO A O 1
ATOM 2092 N N . ASP A 1 293 ? -24.485 3.128 45.484 1.00 90.31 293 ASP A N 1
ATOM 2093 C CA . ASP A 1 293 ? -23.321 2.357 45.937 1.00 90.31 293 ASP A CA 1
ATOM 2094 C C . ASP A 1 293 ? -22.704 1.507 44.806 1.00 90.31 293 ASP A C 1
ATOM 2096 O O . ASP A 1 293 ? -21.843 0.659 45.053 1.00 90.31 293 ASP A O 1
ATOM 2100 N N . ALA A 1 294 ? -23.152 1.690 43.556 1.00 89.38 294 ALA A N 1
ATOM 2101 C CA . ALA A 1 294 ? -22.598 0.985 42.409 1.00 89.38 294 ALA A CA 1
ATOM 2102 C C . ALA A 1 294 ? -21.103 1.290 42.253 1.00 89.38 294 ALA A C 1
ATOM 2104 O O . ALA A 1 294 ? -20.685 2.439 42.098 1.00 89.38 294 ALA A O 1
ATOM 2105 N N . VAL A 1 295 ? -20.296 0.231 42.251 1.00 90.62 295 VAL A N 1
ATOM 2106 C CA . VAL A 1 295 ? -18.857 0.328 42.018 1.00 90.62 295 VAL A CA 1
ATOM 2107 C C . VAL A 1 295 ? -18.619 0.567 40.531 1.00 90.62 295 VAL A C 1
ATOM 2109 O O . VAL A 1 295 ? -18.938 -0.282 39.698 1.00 90.62 295 VAL A O 1
ATOM 2112 N N . ILE A 1 296 ? -18.056 1.728 40.205 1.00 92.69 296 ILE A N 1
ATOM 2113 C CA . ILE A 1 296 ? -17.573 2.035 38.858 1.00 92.69 296 ILE A CA 1
ATOM 2114 C C . ILE A 1 296 ? -16.231 1.305 38.676 1.00 92.69 296 ILE A C 1
ATOM 2116 O O . ILE A 1 296 ? -15.366 1.444 39.545 1.00 92.69 296 ILE A O 1
ATOM 2120 N N . PRO A 1 297 ? -16.043 0.514 37.602 1.00 93.69 297 PRO A N 1
ATOM 2121 C CA . PRO A 1 297 ? -14.772 -0.161 37.353 1.00 93.69 297 PRO A CA 1
ATOM 2122 C C . PRO A 1 297 ? -13.642 0.855 37.145 1.00 93.69 297 PRO A C 1
ATOM 2124 O O . PRO A 1 297 ? -13.887 2.007 36.793 1.00 93.69 297 PRO A O 1
ATOM 2127 N N . GLU A 1 298 ? -12.392 0.435 37.341 1.00 95.50 298 GLU A N 1
ATOM 2128 C CA . GLU A 1 298 ? -11.238 1.313 37.092 1.00 95.50 298 GLU A CA 1
ATOM 2129 C C . GLU A 1 298 ? -11.104 1.652 35.603 1.00 95.50 298 GLU A C 1
ATOM 2131 O O . GLU A 1 298 ? -10.790 2.794 35.250 1.00 95.50 298 GLU A O 1
ATOM 2136 N N . THR A 1 299 ? -11.394 0.675 34.739 1.00 96.56 299 THR A N 1
ATOM 2137 C CA . THR A 1 299 ? -11.325 0.815 33.287 1.00 96.56 299 THR A CA 1
ATOM 2138 C C . THR A 1 299 ? -12.514 0.158 32.581 1.00 96.56 299 THR A C 1
ATOM 2140 O O . THR A 1 299 ? -13.187 -0.719 33.125 1.00 96.56 299 THR A O 1
ATOM 2143 N N . LEU A 1 300 ? -12.803 0.617 31.362 1.00 96.00 300 LEU A N 1
ATOM 2144 C CA . LEU A 1 300 ? -13.789 0.046 30.444 1.00 96.00 300 LEU A CA 1
ATOM 2145 C C . LEU A 1 300 ? -13.180 0.002 29.047 1.00 96.00 300 LEU A C 1
ATOM 2147 O O . LEU A 1 300 ? -12.851 1.047 28.487 1.00 96.00 300 LEU A O 1
ATOM 2151 N N . THR A 1 301 ? -13.089 -1.182 28.448 1.00 95.94 301 THR A N 1
ATOM 2152 C CA . THR A 1 301 ? -12.699 -1.277 27.038 1.00 95.94 301 THR A CA 1
ATOM 2153 C C . THR A 1 301 ? -13.905 -0.994 26.151 1.00 95.94 301 THR A C 1
ATOM 2155 O O . THR A 1 301 ? -14.954 -1.625 26.282 1.00 95.94 301 THR A O 1
ATOM 2158 N N . VAL A 1 302 ? -13.754 -0.065 25.214 1.00 96.56 302 VAL A N 1
ATOM 2159 C CA . VAL A 1 302 ? -14.730 0.215 24.163 1.00 96.56 302 VAL A CA 1
ATOM 2160 C C . VAL A 1 302 ? -14.142 -0.198 22.825 1.00 96.56 302 VAL A C 1
ATOM 2162 O O . VAL A 1 302 ? -13.050 0.228 22.459 1.00 96.56 302 VAL A O 1
ATOM 2165 N N . TYR A 1 303 ? -14.892 -0.997 22.074 1.00 95.31 303 TYR A N 1
ATOM 2166 C CA . TYR A 1 303 ? -14.545 -1.405 20.719 1.00 95.31 303 TYR A CA 1
ATOM 2167 C C . TYR A 1 303 ? -15.256 -0.514 19.706 1.00 95.31 303 TYR A C 1
ATOM 2169 O O . TYR A 1 303 ? -16.489 -0.422 19.713 1.00 95.31 303 TYR A O 1
ATOM 2177 N N . LEU A 1 304 ? -14.483 0.104 18.817 1.00 96.06 304 LEU A N 1
ATOM 2178 C CA . LEU A 1 304 ? -14.983 0.798 17.640 1.00 96.06 304 LEU A CA 1
ATOM 2179 C C . LEU A 1 304 ? -15.255 -0.224 16.536 1.00 96.06 304 LEU A C 1
ATOM 2181 O O . LEU A 1 304 ? -14.413 -1.073 16.229 1.00 96.06 304 LEU A O 1
ATOM 2185 N N . LYS A 1 305 ? -16.427 -0.119 15.910 1.00 95.81 305 LYS A N 1
ATOM 2186 C CA . LYS A 1 305 ? -16.805 -0.918 14.750 1.00 95.81 305 LYS A CA 1
ATOM 2187 C C . LYS A 1 305 ? -17.030 -0.053 13.520 1.00 95.81 305 LYS A C 1
ATOM 2189 O O . LYS A 1 305 ? -17.743 0.943 13.609 1.00 95.81 305 LYS A O 1
ATOM 2194 N N . ALA A 1 306 ? -16.524 -0.506 12.378 1.00 95.44 306 ALA A N 1
ATOM 2195 C CA . ALA A 1 306 ? -16.825 0.031 11.056 1.00 95.44 306 ALA A CA 1
ATOM 2196 C C . ALA A 1 306 ? -17.524 -1.049 10.221 1.00 95.44 306 ALA A C 1
ATOM 2198 O O . ALA A 1 306 ? -17.031 -2.172 10.102 1.00 95.44 306 ALA A O 1
ATOM 2199 N N . ASP A 1 307 ? -18.710 -0.735 9.697 1.00 95.62 307 ASP A N 1
ATOM 2200 C CA . ASP A 1 307 ? -19.547 -1.655 8.911 1.00 95.62 307 ASP A CA 1
ATOM 2201 C C . ASP A 1 307 ? -19.758 -3.026 9.591 1.00 95.62 307 ASP A C 1
ATOM 2203 O O . ASP A 1 307 ? -19.799 -4.076 8.953 1.00 95.62 307 ASP A O 1
ATOM 2207 N N . GLY A 1 308 ? -19.885 -3.013 10.922 1.00 94.44 308 GLY A N 1
ATOM 2208 C CA . GLY A 1 308 ? -20.120 -4.201 11.748 1.00 94.44 308 GLY A CA 1
ATOM 2209 C C . GLY A 1 308 ? -18.863 -4.956 12.203 1.00 94.44 308 GLY A C 1
ATOM 2210 O O . GLY A 1 308 ? -18.976 -5.814 13.081 1.00 94.44 308 GLY A O 1
ATOM 2211 N N . TYR A 1 309 ? -17.677 -4.616 11.693 1.00 93.75 309 TYR A N 1
ATOM 2212 C CA . TYR A 1 309 ? -16.401 -5.224 12.088 1.00 93.75 309 TYR A CA 1
ATOM 2213 C C . TYR A 1 309 ? -15.716 -4.401 13.172 1.00 93.75 309 TYR A C 1
ATOM 2215 O O . TYR A 1 309 ? -15.667 -3.184 13.053 1.00 93.75 309 TYR A O 1
ATOM 2223 N N . VAL A 1 310 ? -15.164 -5.042 14.208 1.00 94.31 310 VAL A N 1
ATOM 2224 C CA . VAL A 1 310 ? -14.299 -4.357 15.188 1.00 94.31 310 VAL A CA 1
ATOM 2225 C C . VAL A 1 310 ? -13.013 -3.942 14.490 1.00 94.31 310 VAL A C 1
ATOM 2227 O O . VAL A 1 310 ? -12.338 -4.808 13.936 1.00 94.31 310 VAL A O 1
ATOM 2230 N N . VAL A 1 311 ? -12.696 -2.649 14.527 1.00 94.44 311 VAL A N 1
ATOM 2231 C CA . VAL A 1 311 ? -11.561 -2.064 13.803 1.00 94.44 311 VAL A CA 1
ATOM 2232 C C . VAL A 1 311 ? -10.545 -1.350 14.681 1.00 94.44 311 VAL A C 1
ATOM 2234 O O . VAL A 1 311 ? -9.387 -1.260 14.285 1.00 94.44 311 VAL A O 1
ATOM 2237 N N . ASP A 1 312 ? -10.962 -0.889 15.858 1.00 94.00 312 ASP A N 1
ATOM 2238 C CA . ASP A 1 312 ? -10.076 -0.334 16.875 1.00 94.00 312 ASP A CA 1
ATOM 2239 C C . ASP A 1 312 ? -10.695 -0.512 18.270 1.00 94.00 312 ASP A C 1
ATOM 2241 O O . ASP A 1 312 ? -11.858 -0.911 18.411 1.00 94.00 312 ASP A O 1
ATOM 2245 N N . SER A 1 313 ? -9.930 -0.219 19.313 1.00 93.88 313 SER A N 1
ATOM 2246 C CA . SER A 1 313 ? -10.403 -0.223 20.692 1.00 93.88 313 SER A CA 1
ATOM 2247 C C . SER A 1 313 ? -9.697 0.832 21.524 1.00 93.88 313 SER A C 1
ATOM 2249 O O . SER A 1 313 ? -8.520 1.105 21.308 1.00 93.88 313 SER A O 1
ATOM 2251 N N . VAL A 1 314 ? -10.379 1.332 22.547 1.00 94.81 314 VAL A N 1
ATOM 2252 C CA . VAL A 1 314 ? -9.785 2.211 23.551 1.00 94.81 314 VAL A CA 1
ATOM 2253 C C . VAL A 1 314 ? -10.157 1.755 24.952 1.00 94.81 314 VAL A C 1
ATOM 2255 O O . VAL A 1 314 ? -11.276 1.303 25.194 1.00 94.81 314 VAL A O 1
ATOM 2258 N N . GLU A 1 315 ? -9.226 1.905 25.887 1.00 96.44 315 GLU A N 1
ATOM 2259 C CA . GLU A 1 315 ? -9.514 1.804 27.311 1.00 96.44 315 GLU A CA 1
ATOM 2260 C C . GLU A 1 315 ? -9.931 3.179 27.861 1.00 96.44 315 GLU A C 1
ATOM 2262 O O . GLU A 1 315 ? -9.170 4.150 27.837 1.00 96.44 315 GLU A O 1
ATOM 2267 N N . LEU A 1 316 ? -11.164 3.277 28.351 1.00 97.81 316 LEU A N 1
ATOM 2268 C CA . LEU A 1 316 ? -11.690 4.447 29.047 1.00 97.81 316 LEU A CA 1
ATOM 2269 C C . LEU A 1 316 ? -11.488 4.294 30.554 1.00 97.81 316 LEU A C 1
ATOM 2271 O O . LEU A 1 316 ? -11.624 3.199 31.093 1.00 97.81 316 LEU A O 1
ATOM 2275 N N . SER A 1 317 ? -11.189 5.393 31.238 1.00 97.38 317 SER A N 1
ATOM 2276 C CA . SER A 1 317 ? -11.004 5.430 32.688 1.00 97.38 317 SER A CA 1
ATOM 2277 C C . SER A 1 317 ? -11.301 6.823 33.237 1.00 97.38 317 SER A C 1
ATOM 2279 O O . SER A 1 317 ? -11.475 7.792 32.495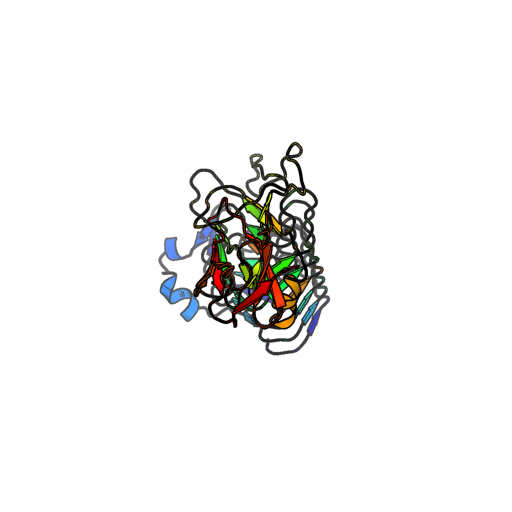 1.00 97.38 317 SER A O 1
ATOM 2281 N N . ALA A 1 318 ? -11.295 6.971 34.561 1.00 96.81 318 ALA A N 1
ATOM 2282 C CA . ALA A 1 318 ? -11.392 8.295 35.172 1.00 96.81 318 ALA A CA 1
ATOM 2283 C C . ALA A 1 318 ? -10.260 9.242 34.715 1.00 96.81 318 ALA A C 1
ATOM 2285 O O . ALA A 1 318 ? -10.481 10.447 34.614 1.00 96.81 318 ALA A O 1
ATOM 2286 N N . ALA A 1 319 ? -9.073 8.712 34.387 1.00 97.75 319 ALA A N 1
ATOM 2287 C CA . ALA A 1 319 ? -7.921 9.511 33.972 1.00 97.75 319 ALA A CA 1
ATOM 2288 C C . ALA A 1 319 ? -8.123 10.211 32.616 1.00 97.75 319 ALA A C 1
ATOM 2290 O O . ALA A 1 319 ? -7.600 11.306 32.417 1.00 97.75 319 ALA A O 1
ATOM 2291 N N . ASN A 1 320 ? -8.903 9.618 31.704 1.00 97.75 320 ASN A N 1
ATOM 2292 C CA . ASN A 1 320 ? -9.273 10.236 30.425 1.00 97.75 320 ASN A CA 1
ATOM 2293 C C . ASN A 1 320 ? -10.695 10.811 30.428 1.00 97.75 320 ASN A C 1
ATOM 2295 O O . ASN A 1 320 ? -11.283 11.026 29.373 1.00 97.75 320 ASN A O 1
ATOM 2299 N N . ASN A 1 321 ? -11.251 11.085 31.614 1.00 97.62 321 ASN A N 1
ATOM 2300 C CA . ASN A 1 321 ? -12.624 11.567 31.785 1.00 97.62 321 ASN A CA 1
ATOM 2301 C C . ASN A 1 321 ? -13.669 10.669 31.107 1.00 97.62 321 ASN A C 1
ATOM 2303 O O . ASN A 1 321 ? -14.730 11.153 30.703 1.00 97.62 321 ASN A O 1
ATOM 2307 N N . TRP A 1 322 ? -13.371 9.370 30.997 1.00 97.88 322 TRP A N 1
ATOM 2308 C CA . TRP A 1 322 ? -14.205 8.386 30.321 1.00 97.88 322 TRP A CA 1
ATOM 2309 C C . TRP A 1 322 ? -14.532 8.761 28.869 1.00 97.88 322 TRP A C 1
ATOM 2311 O O . TRP A 1 322 ? -15.626 8.468 28.385 1.00 97.88 322 TRP A O 1
ATOM 2321 N N . GLU A 1 323 ? -13.610 9.436 28.184 1.00 98.38 323 GLU A N 1
ATOM 2322 C CA . GLU A 1 323 ? -13.820 10.004 26.857 1.00 98.38 323 GLU A CA 1
ATOM 2323 C C . GLU A 1 323 ? -12.597 9.793 25.958 1.00 98.38 323 GLU A C 1
ATOM 2325 O O . GLU A 1 323 ? -11.450 9.873 26.397 1.00 98.38 323 GLU A O 1
ATOM 2330 N N . HIS A 1 324 ? -12.840 9.516 24.679 1.00 98.25 324 HIS A N 1
ATOM 2331 C CA . HIS A 1 324 ? -11.792 9.373 23.675 1.00 98.25 324 HIS A CA 1
ATOM 2332 C C . HIS A 1 324 ? -12.302 9.772 22.292 1.00 98.25 324 HIS A C 1
ATOM 2334 O O . HIS A 1 324 ? -13.474 9.558 21.985 1.00 98.25 324 HIS A O 1
ATOM 2340 N N . THR A 1 325 ? -11.418 10.313 21.451 1.00 98.19 325 THR A N 1
ATOM 2341 C CA . THR A 1 325 ? -11.714 10.612 20.045 1.00 98.19 325 THR A CA 1
ATOM 2342 C C . THR A 1 325 ? -10.798 9.806 19.139 1.00 98.19 325 THR A C 1
ATOM 2344 O O . THR A 1 325 ? -9.580 9.892 19.256 1.00 98.19 325 THR A O 1
ATOM 2347 N N . PHE A 1 326 ? -11.402 9.044 18.232 1.00 97.12 326 PHE A N 1
ATOM 2348 C CA . PHE A 1 326 ? -10.707 8.380 17.138 1.00 97.12 326 PHE A CA 1
ATOM 2349 C C . PHE A 1 326 ? -10.655 9.342 15.950 1.00 97.12 326 PHE A C 1
ATOM 2351 O O . PHE A 1 326 ? -11.699 9.845 15.529 1.00 97.12 326 PHE A O 1
ATOM 2358 N N . HIS A 1 327 ? -9.458 9.596 15.426 1.00 96.75 327 HIS A N 1
ATOM 2359 C CA . HIS A 1 327 ? -9.226 10.575 14.364 1.00 96.75 327 HIS A CA 1
ATOM 2360 C C . HIS A 1 327 ? -8.944 9.909 13.018 1.00 96.75 327 HIS A C 1
ATOM 2362 O O . HIS A 1 327 ? -8.301 8.867 12.969 1.00 96.75 327 HIS A O 1
ATOM 2368 N N . GLY A 1 328 ? -9.354 10.527 11.912 1.00 96.12 328 GLY A N 1
ATOM 2369 C CA . GLY A 1 328 ? -8.884 10.114 10.583 1.00 96.12 328 GLY A CA 1
ATOM 2370 C C . GLY A 1 328 ? -9.501 8.820 10.028 1.00 96.12 328 GLY A C 1
ATOM 2371 O O . GLY A 1 328 ? -8.964 8.239 9.080 1.00 96.12 328 GLY A O 1
ATOM 2372 N N . LEU A 1 329 ? -10.633 8.371 10.577 1.00 97.00 329 LEU A N 1
ATOM 2373 C CA . LEU A 1 329 ? -11.397 7.241 10.036 1.00 97.00 329 LEU A CA 1
ATOM 2374 C C . LEU A 1 329 ? -11.946 7.592 8.650 1.00 97.00 329 LEU A C 1
ATOM 2376 O O . LEU A 1 329 ? -12.276 8.751 8.412 1.00 97.00 329 LEU A O 1
ATOM 2380 N N . PRO A 1 330 ? -12.115 6.626 7.736 1.00 97.44 330 PRO A N 1
ATOM 2381 C CA . PRO A 1 330 ? -12.726 6.917 6.446 1.00 97.44 330 PRO A CA 1
ATOM 2382 C C . PRO A 1 330 ? -14.186 7.370 6.617 1.00 97.44 330 PRO A C 1
ATOM 2384 O O . PRO A 1 330 ? -14.933 6.824 7.430 1.00 97.44 330 PRO A O 1
ATOM 2387 N N . ASP A 1 331 ? -14.622 8.357 5.834 1.00 97.81 331 ASP A N 1
ATOM 2388 C CA . ASP A 1 331 ? -15.993 8.899 5.896 1.00 97.81 331 ASP A CA 1
ATOM 2389 C C . ASP A 1 331 ? -17.059 8.006 5.218 1.00 97.81 331 ASP A C 1
ATOM 2391 O O . ASP A 1 331 ? -18.254 8.297 5.265 1.00 97.81 331 ASP A O 1
ATOM 2395 N N . ASN A 1 332 ? -16.641 6.895 4.602 1.00 96.88 332 ASN A N 1
ATOM 2396 C CA . ASN A 1 332 ? -17.485 5.994 3.814 1.00 96.88 332 ASN A CA 1
ATOM 2397 C C . ASN A 1 332 ? -17.795 4.657 4.519 1.00 96.88 332 ASN A C 1
ATOM 2399 O O . ASN A 1 332 ? -18.018 3.630 3.864 1.00 96.88 332 ASN A O 1
ATOM 2403 N N . VAL A 1 333 ? -17.792 4.666 5.853 1.00 96.62 333 VAL A N 1
ATOM 2404 C CA . VAL A 1 333 ? -18.163 3.525 6.703 1.00 96.62 333 VAL A CA 1
ATOM 2405 C C . VAL A 1 333 ? -19.212 3.931 7.735 1.00 96.62 333 VAL A C 1
ATOM 2407 O O . VAL A 1 333 ? -19.283 5.084 8.160 1.00 96.62 333 VAL A O 1
ATOM 2410 N N . THR A 1 334 ? -20.013 2.965 8.174 1.00 97.31 334 THR A N 1
ATOM 2411 C CA . THR A 1 334 ? -20.965 3.138 9.275 1.00 97.31 334 THR A CA 1
ATOM 2412 C C . THR A 1 334 ? -20.288 2.798 10.597 1.00 97.31 334 THR A C 1
ATOM 2414 O O . THR A 1 334 ? -19.905 1.647 10.820 1.00 97.31 334 THR A O 1
ATOM 2417 N N . LEU A 1 335 ? -20.160 3.789 11.481 1.00 97.62 335 LEU A N 1
ATOM 2418 C CA . LEU A 1 335 ? -19.495 3.642 12.775 1.00 97.62 335 LEU A CA 1
ATOM 2419 C C . LEU A 1 335 ? -20.480 3.246 13.884 1.00 97.62 335 LEU A C 1
ATOM 2421 O O . LEU A 1 335 ? -21.605 3.741 13.949 1.00 97.62 335 LEU A O 1
ATOM 2425 N N . SER A 1 336 ? -20.054 2.356 14.779 1.00 97.31 336 SER A N 1
ATOM 2426 C CA . SER A 1 336 ? -20.779 2.005 16.008 1.00 97.31 336 SER A CA 1
ATOM 2427 C C . SER A 1 336 ? -19.808 1.576 17.108 1.00 97.31 336 SER A C 1
ATOM 2429 O O . SER A 1 336 ? -18.643 1.298 16.832 1.00 97.31 336 SER A O 1
ATOM 2431 N N . PHE A 1 337 ? -20.281 1.503 18.352 1.00 96.88 337 PHE A N 1
ATOM 2432 C CA . PHE A 1 337 ? -19.468 1.109 19.503 1.00 96.88 337 PHE A CA 1
ATOM 2433 C C . PHE A 1 337 ? -20.080 -0.078 20.237 1.00 96.88 337 PHE A C 1
ATOM 2435 O O . PHE A 1 337 ? -21.302 -0.221 20.302 1.00 96.88 337 PHE A O 1
ATOM 2442 N N . THR A 1 338 ? -19.226 -0.906 20.832 1.00 95.19 338 THR A N 1
ATOM 2443 C CA . THR A 1 338 ? -19.640 -1.928 21.799 1.00 95.19 338 THR A CA 1
ATOM 2444 C C . THR A 1 338 ? -18.713 -1.936 23.001 1.00 95.19 338 THR A C 1
ATOM 2446 O O . THR A 1 338 ? -17.499 -1.842 22.842 1.00 95.19 338 THR A O 1
ATOM 2449 N N . GLU A 1 339 ? -19.281 -2.086 24.191 1.00 94.12 339 GLU A N 1
ATOM 2450 C CA . GLU A 1 339 ? -18.527 -2.218 25.438 1.00 94.12 339 GLU A CA 1
ATOM 2451 C C . GLU A 1 339 ? -18.002 -3.652 25.598 1.00 94.12 339 GLU A C 1
ATOM 2453 O O . GLU A 1 339 ? -18.716 -4.617 25.317 1.00 94.12 339 GLU A O 1
ATOM 2458 N N . GLY A 1 340 ? -16.748 -3.785 26.027 1.00 83.25 340 GLY A N 1
ATOM 2459 C CA . GLY A 1 340 ? -16.186 -5.033 26.532 1.00 83.25 340 GLY A CA 1
ATOM 2460 C C . GLY A 1 340 ? -16.459 -5.157 28.024 1.00 83.25 340 GLY A C 1
ATOM 2461 O O . GLY A 1 340 ? -16.131 -4.239 28.773 1.00 83.25 340 GLY A O 1
ATOM 2462 N N . THR A 1 341 ? -17.072 -6.267 28.436 1.00 59.53 341 THR A N 1
ATOM 2463 C CA . THR A 1 341 ? -17.222 -6.650 29.850 1.00 59.53 341 THR A CA 1
ATOM 2464 C C . THR A 1 341 ? -15.965 -7.303 30.386 1.00 59.53 341 THR A C 1
ATOM 2466 O O . THR A 1 341 ? -15.419 -8.145 29.633 1.00 59.53 341 THR A O 1
#

Radius of gyration: 21.58 Å; chains: 1; bounding box: 58×39×72 Å